Protein AF-A0A2V3PIR9-F1 (afdb_monomer_lite)

Organism: NCBI:txid1605892

pLDDT: mean 85.15, std 11.76, range [34.41, 98.06]

InterPro domains:
  IPR029492 Domain of unknown function DUF4435 [PF14491] (12-188)

Foldseek 3Di:
DQLVVQLVVQPDPPDPDHDAAEDACQLPDPVRQVVSVVSRYHYFLANHPLLLCLPLLNLVVVCVVLVHDSVLNVVLLLVLLVVCVVCVVVLLVSNLVVVLVVLVVPQCCVVDPDPVSNVVSVVVSVVPDDSVVSSVVSSVVSCVCSVVSVSVVSRSSDPDPCSVVSVCVSSVHPPSSVVSVVCCVPDPSSVVSSVVSGPVVVVPPDD

Secondary structure (DSSP, 8-state):
-HHHHHHHHHTSTT-S----EEE--TT--HHHHHHHHTTTEEEPSSSSGGGGGG-HHHHHHHHHHTT--HHHHHHHHHHHHHHHHHTHHHHHHHHHHHHHHHHHHHSGGGG--SHHHHHHHHHHHHHT--HHHHHHHHHHHHHHHHHTT-HHHHHHH---TTHHHHHHHHHT-S-HHHHHHHHHHH-HHHHHHHHTTS-HHHHTS--

Sequence (207 aa):
MLSTDTQSFNIIPNLHSKAIGIIDTDHRVPSQLSSLKDKGVYSLPYAEIENLFLDEDFLKLFAAKYDHEEKLVEAIKQEIINTLELQKELQISNYITSKVNHYFSESHVNKANTKDEIIQNFKEFKSKINIDTWYEERNAELDKIIRIKDYTNAIKVFNNKGLSTIANKHFKISNFRERALYFLKHNYEVQNAILKSFPIDINAINV

Structure (mmCIF, N/CA/C/O backbone):
data_AF-A0A2V3PIR9-F1
#
_entry.id   AF-A0A2V3PIR9-F1
#
loop_
_atom_site.group_PDB
_atom_site.id
_atom_site.type_symbol
_atom_site.label_atom_id
_atom_site.label_alt_id
_atom_site.label_comp_id
_atom_site.label_asym_id
_atom_site.label_entity_id
_atom_site.label_seq_id
_atom_site.pdbx_PDB_ins_code
_atom_site.Cartn_x
_atom_site.Cartn_y
_atom_site.Cartn_z
_atom_site.occupancy
_atom_site.B_iso_or_equiv
_atom_site.auth_seq_id
_atom_site.auth_comp_id
_atom_site.auth_asym_id
_atom_site.auth_atom_id
_atom_site.pdbx_PDB_model_num
ATOM 1 N N . MET A 1 1 ? -2.145 14.579 7.766 1.00 38.88 1 MET A N 1
ATOM 2 C CA . MET A 1 1 ? -2.721 15.895 8.137 1.00 38.88 1 MET A CA 1
ATOM 3 C C . MET A 1 1 ? -3.969 16.252 7.319 1.00 38.88 1 MET A C 1
ATOM 5 O O . MET A 1 1 ? -4.803 16.971 7.835 1.00 38.88 1 MET A O 1
ATOM 9 N N . LEU A 1 2 ? -4.160 15.699 6.110 1.00 52.22 2 LEU A N 1
ATOM 10 C CA . LEU A 1 2 ? -5.257 16.073 5.198 1.00 52.22 2 LEU A CA 1
ATOM 11 C C . LEU A 1 2 ? -6.670 15.598 5.605 1.00 52.22 2 LEU A C 1
ATOM 13 O O . LEU A 1 2 ? -7.648 16.263 5.284 1.00 52.22 2 LEU A O 1
ATOM 17 N N . SER A 1 3 ? -6.815 14.478 6.324 1.00 59.72 3 SER A N 1
ATOM 18 C CA . SER A 1 3 ? -8.146 13.925 6.635 1.00 59.72 3 SER A CA 1
ATOM 19 C C . SER A 1 3 ? -8.938 14.739 7.665 1.00 59.72 3 SER A C 1
ATOM 21 O O . SER A 1 3 ? -10.165 14.775 7.593 1.00 59.72 3 SER A O 1
ATOM 23 N N . THR A 1 4 ? -8.264 15.388 8.617 1.00 62.34 4 THR A N 1
ATOM 24 C CA . THR A 1 4 ? -8.887 16.205 9.672 1.00 62.34 4 THR A CA 1
ATOM 25 C C . THR A 1 4 ? -9.461 17.511 9.138 1.00 62.34 4 THR A C 1
ATOM 27 O O . THR A 1 4 ? -10.537 17.917 9.574 1.00 62.34 4 THR A O 1
ATOM 30 N N . ASP A 1 5 ? -8.800 18.132 8.163 1.00 76.88 5 ASP A N 1
ATOM 31 C CA . ASP A 1 5 ? -9.234 19.411 7.595 1.00 76.88 5 ASP A CA 1
ATOM 32 C C . ASP A 1 5 ? -10.469 19.221 6.708 1.00 76.88 5 ASP A C 1
ATOM 34 O O . ASP A 1 5 ? -11.447 19.954 6.843 1.00 76.88 5 ASP A O 1
ATOM 38 N N . THR A 1 6 ? -10.488 18.166 5.881 1.00 77.62 6 THR A N 1
ATOM 39 C CA . THR A 1 6 ? -11.674 17.781 5.095 1.00 77.62 6 THR A CA 1
ATOM 40 C C . THR A 1 6 ? -12.876 17.510 5.995 1.00 77.62 6 THR A C 1
ATOM 42 O O . THR A 1 6 ? -13.968 18.018 5.745 1.00 77.62 6 THR A O 1
ATOM 45 N N . GLN A 1 7 ? -12.678 16.731 7.063 1.00 76.19 7 GLN A N 1
ATOM 46 C CA . GLN A 1 7 ? -13.746 16.423 8.016 1.00 76.19 7 GLN A CA 1
ATOM 47 C C . GLN A 1 7 ? -14.266 17.690 8.697 1.00 76.19 7 GLN A C 1
ATOM 49 O O . GLN A 1 7 ? -15.475 17.876 8.792 1.00 76.19 7 GLN A O 1
ATOM 54 N N . SER A 1 8 ? -13.361 18.574 9.120 1.00 78.19 8 SER A N 1
ATOM 55 C CA . SER A 1 8 ? -13.710 19.829 9.790 1.00 78.19 8 SER A CA 1
ATOM 56 C C . SER A 1 8 ? -14.436 20.804 8.863 1.00 78.19 8 SER A C 1
ATOM 58 O O . SER A 1 8 ? -15.333 21.511 9.305 1.00 78.19 8 SER A O 1
ATOM 60 N N . PHE A 1 9 ? -14.103 20.827 7.572 1.00 81.94 9 PHE A N 1
ATOM 61 C CA . PHE A 1 9 ? -14.806 21.650 6.590 1.00 81.94 9 PHE A CA 1
ATOM 62 C C . PHE A 1 9 ? -16.234 21.147 6.344 1.00 81.94 9 PHE A C 1
ATOM 64 O O . PHE A 1 9 ? -17.179 21.931 6.331 1.00 81.94 9 PHE A O 1
ATOM 71 N N . ASN A 1 10 ? -16.409 19.829 6.212 1.00 83.12 10 ASN A N 1
ATOM 72 C CA . ASN A 1 10 ? -17.701 19.222 5.876 1.00 83.12 10 ASN A CA 1
ATOM 73 C C . ASN A 1 10 ? -18.739 19.269 7.016 1.00 83.12 10 ASN A C 1
ATOM 75 O O . ASN A 1 10 ? -19.915 19.016 6.763 1.00 83.12 10 ASN A O 1
ATOM 79 N N . ILE A 1 11 ? -18.337 19.600 8.249 1.00 84.44 11 ILE A N 1
ATOM 80 C CA . ILE A 1 11 ? -19.256 19.795 9.387 1.00 84.44 11 ILE A CA 1
ATOM 81 C C . ILE A 1 11 ? -19.751 21.242 9.536 1.00 84.44 11 ILE A C 1
ATOM 83 O O . ILE A 1 11 ? -20.611 21.499 10.380 1.00 84.44 11 ILE A O 1
ATOM 87 N N . ILE A 1 12 ? -19.225 22.195 8.757 1.00 83.94 12 ILE A N 1
ATOM 88 C CA . ILE A 1 12 ? -19.633 23.602 8.847 1.00 83.94 12 ILE A CA 1
ATOM 89 C C . ILE A 1 12 ? -21.035 23.756 8.226 1.00 83.94 12 ILE A C 1
ATOM 91 O O . ILE A 1 12 ? -21.228 23.433 7.049 1.00 83.94 12 ILE A O 1
ATOM 95 N N . PRO A 1 13 ? -22.031 24.255 8.983 1.00 77.75 13 PRO A N 1
ATOM 96 C CA . PRO A 1 13 ? -23.385 24.422 8.471 1.00 77.75 13 PRO A CA 1
ATOM 97 C C . PRO A 1 13 ? -23.450 25.514 7.393 1.00 77.75 13 PRO A C 1
ATOM 99 O O . PRO A 1 13 ? -22.714 26.497 7.443 1.00 77.75 13 PRO A O 1
ATOM 102 N N . ASN A 1 14 ? -24.392 25.372 6.455 1.00 80.19 14 ASN A N 1
ATOM 103 C CA . ASN A 1 14 ? -24.695 26.348 5.395 1.00 80.19 14 ASN A CA 1
ATOM 104 C C . ASN A 1 14 ? -23.575 26.601 4.367 1.00 80.19 14 ASN A C 1
ATOM 106 O O . ASN A 1 14 ? -23.562 27.641 3.711 1.00 80.19 14 ASN A O 1
ATOM 110 N N . LEU A 1 15 ? -22.658 25.649 4.177 1.00 79.62 15 LEU A N 1
ATOM 111 C CA . LEU A 1 15 ? -21.754 25.670 3.029 1.00 79.62 15 LEU A CA 1
ATOM 112 C C . LEU A 1 15 ? -22.425 25.070 1.788 1.00 79.62 15 LEU A C 1
ATOM 114 O O . LEU A 1 15 ? -23.000 23.984 1.832 1.00 79.62 15 LEU A O 1
ATOM 118 N N . HIS A 1 16 ? -22.288 25.757 0.654 1.00 78.62 16 HIS A N 1
ATOM 119 C CA . HIS A 1 16 ? -22.708 25.258 -0.662 1.00 78.62 16 HIS A CA 1
ATOM 120 C C . HIS A 1 16 ? -21.634 24.394 -1.351 1.00 78.62 16 HIS A C 1
ATOM 122 O O . HIS A 1 16 ? -21.837 23.919 -2.465 1.00 78.62 16 HIS A O 1
ATOM 128 N N . SER A 1 17 ? -20.495 24.179 -0.691 1.00 78.19 17 SER A N 1
ATOM 129 C CA . SER A 1 17 ? -19.342 23.423 -1.185 1.00 78.19 17 SER A CA 1
ATOM 130 C C . SER A 1 17 ? -19.010 22.267 -0.246 1.00 78.19 17 SER A C 1
ATOM 132 O O . SER A 1 17 ? -19.100 22.424 0.971 1.00 78.19 17 SER A O 1
ATOM 134 N N . LYS A 1 18 ? -18.557 21.136 -0.797 1.00 78.38 18 LYS A N 1
ATOM 135 C CA . LYS A 1 18 ? -18.020 20.000 -0.032 1.00 78.38 18 LYS A CA 1
ATOM 136 C C . LYS A 1 18 ? -16.524 19.866 -0.287 1.00 78.38 18 LYS A C 1
ATOM 138 O O . LYS A 1 18 ? -16.086 19.980 -1.428 1.00 78.38 18 LYS A O 1
ATOM 143 N N . ALA A 1 19 ? -15.756 19.603 0.763 1.00 82.50 19 ALA A N 1
ATOM 144 C CA . ALA A 1 19 ? -14.356 19.232 0.633 1.00 82.50 19 ALA A CA 1
ATOM 145 C C . ALA A 1 19 ? -14.237 17.727 0.372 1.00 82.50 19 ALA A C 1
ATOM 147 O O . ALA A 1 19 ? -14.959 16.921 0.967 1.00 82.50 19 ALA A O 1
ATOM 148 N N . ILE A 1 20 ? -13.284 17.360 -0.483 1.00 81.69 20 ILE A N 1
ATOM 149 C CA . ILE A 1 20 ? -12.912 15.972 -0.758 1.00 81.69 20 ILE A CA 1
ATOM 150 C C . ILE A 1 20 ? -11.475 15.784 -0.293 1.00 81.69 20 ILE A C 1
ATOM 152 O O . ILE A 1 20 ? -10.579 16.523 -0.698 1.00 81.69 20 ILE A O 1
ATOM 156 N N . GLY A 1 21 ? -11.269 14.811 0.586 1.00 80.75 21 GLY A N 1
ATOM 157 C CA . GLY A 1 21 ? -9.953 14.420 1.074 1.00 80.75 21 GLY A CA 1
ATOM 158 C C . GLY A 1 21 ? -9.509 13.143 0.382 1.00 80.75 21 GLY A C 1
ATOM 159 O O . GLY A 1 21 ? -10.306 12.218 0.245 1.00 80.75 21 GLY A O 1
ATOM 160 N N . ILE A 1 22 ? -8.244 13.076 -0.024 1.00 80.50 22 ILE A N 1
ATOM 161 C CA . ILE A 1 22 ? -7.622 11.850 -0.530 1.00 80.50 22 ILE A CA 1
ATOM 162 C C . ILE A 1 22 ? -6.488 11.476 0.417 1.00 80.50 22 ILE A C 1
ATOM 164 O O . ILE A 1 22 ? -5.667 12.326 0.770 1.00 80.50 22 ILE A O 1
ATOM 168 N N . ILE A 1 23 ? -6.465 10.216 0.840 1.00 79.50 23 ILE A N 1
ATOM 169 C CA . ILE A 1 23 ? -5.423 9.645 1.695 1.00 79.50 23 ILE A CA 1
ATOM 170 C C . ILE A 1 23 ? -4.854 8.359 1.085 1.00 79.50 23 ILE A C 1
ATOM 172 O O . ILE A 1 23 ? -5.465 7.721 0.227 1.00 79.50 23 ILE A O 1
ATOM 176 N N . ASP A 1 24 ? 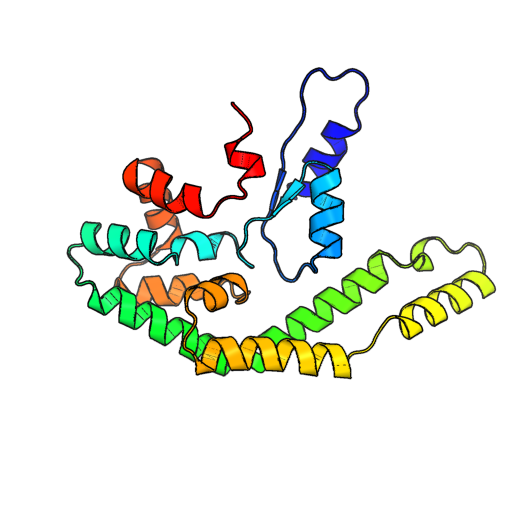-3.678 7.973 1.545 1.00 77.44 24 ASP A N 1
ATOM 177 C CA . ASP A 1 24 ? -3.161 6.612 1.455 1.00 77.44 24 ASP A CA 1
ATOM 178 C C . ASP A 1 24 ? -3.997 5.642 2.307 1.00 77.44 24 ASP A C 1
ATOM 180 O O . ASP A 1 24 ? -4.664 6.024 3.275 1.00 77.44 24 ASP A O 1
ATOM 184 N N . THR A 1 25 ? -4.014 4.364 1.913 1.00 76.44 25 THR A N 1
ATOM 185 C CA . THR A 1 25 ? -4.702 3.329 2.700 1.00 76.44 25 THR A CA 1
ATOM 186 C C . THR A 1 25 ? -3.899 2.940 3.945 1.00 76.44 25 THR A C 1
ATOM 188 O O . THR A 1 25 ? -4.497 2.504 4.929 1.00 76.44 25 THR A O 1
ATOM 191 N N . ASP A 1 26 ? -2.577 3.130 3.961 1.00 78.06 26 ASP A N 1
ATOM 192 C CA . ASP A 1 26 ? -1.682 2.648 5.017 1.00 78.06 26 ASP A CA 1
ATOM 193 C C . ASP A 1 26 ? -1.943 1.154 5.320 1.00 78.06 26 ASP A C 1
ATOM 195 O O . ASP A 1 26 ? -2.037 0.307 4.431 1.00 78.06 26 ASP A O 1
ATOM 199 N N . HIS A 1 27 ? -2.116 0.837 6.603 1.00 74.62 27 HIS A N 1
ATOM 200 C CA . HIS A 1 27 ? -2.609 -0.428 7.131 1.00 74.62 27 HIS A CA 1
ATOM 201 C C . HIS A 1 27 ? -4.054 -0.300 7.641 1.00 74.62 27 HIS A C 1
ATOM 203 O O . HIS A 1 27 ? -4.426 -0.960 8.618 1.00 74.62 27 HIS A O 1
ATOM 209 N N . ARG A 1 28 ? -4.858 0.606 7.068 1.00 75.81 28 ARG A N 1
ATOM 210 C CA . ARG A 1 28 ? -6.241 0.802 7.510 1.00 75.81 28 ARG A CA 1
ATOM 211 C C . ARG A 1 28 ? -7.109 -0.373 7.084 1.00 75.81 28 ARG A C 1
ATOM 213 O O . ARG A 1 28 ? -7.059 -0.830 5.946 1.00 75.81 28 ARG A O 1
ATOM 220 N N . VAL A 1 29 ? -7.944 -0.842 8.002 1.00 74.31 29 VAL A N 1
ATOM 221 C CA . VAL A 1 29 ? -8.907 -1.913 7.730 1.00 74.31 29 VAL A CA 1
ATOM 222 C C . VAL A 1 29 ? -10.123 -1.382 6.954 1.00 74.31 29 VAL A C 1
ATOM 224 O O . VAL A 1 29 ? -10.441 -0.193 7.052 1.00 74.31 29 VAL A O 1
ATOM 227 N N . PRO A 1 30 ? -10.871 -2.233 6.224 1.00 75.06 30 PRO A N 1
ATOM 228 C CA . PRO A 1 30 ? -12.004 -1.788 5.404 1.00 75.06 30 PRO A CA 1
ATOM 229 C C . PRO A 1 30 ? -13.075 -0.972 6.149 1.00 75.06 30 PRO A C 1
ATOM 231 O O . PRO A 1 30 ? -13.644 -0.036 5.583 1.00 75.06 30 PRO A O 1
ATOM 234 N N . SER A 1 31 ? -13.330 -1.267 7.430 1.00 72.81 31 SER A N 1
ATOM 235 C CA . SER A 1 31 ? -14.273 -0.500 8.259 1.00 72.81 31 SER A CA 1
ATOM 236 C C . SER A 1 31 ? -13.816 0.947 8.484 1.00 72.81 31 SER A C 1
ATOM 238 O O . SER A 1 31 ? -14.634 1.864 8.415 1.00 72.81 31 SER A O 1
ATOM 240 N N . GLN A 1 32 ? -12.511 1.177 8.669 1.00 72.75 32 GLN A N 1
ATOM 241 C CA . GLN A 1 32 ? -11.939 2.524 8.792 1.00 72.75 32 GLN A CA 1
ATOM 242 C C . GLN A 1 32 ? -12.102 3.319 7.509 1.00 72.75 32 GLN A C 1
ATOM 244 O O . GLN A 1 32 ? -12.490 4.485 7.549 1.00 72.75 32 GLN A O 1
ATOM 249 N N . LEU A 1 33 ? -11.790 2.687 6.377 1.00 79.75 33 LEU A N 1
ATOM 250 C CA . LEU A 1 33 ? -11.899 3.320 5.067 1.00 79.75 33 LEU A CA 1
ATOM 251 C C . LEU A 1 33 ? -13.351 3.707 4.773 1.00 79.75 33 LEU A C 1
ATOM 253 O O . LEU A 1 33 ? -13.604 4.808 4.295 1.00 79.75 33 LEU A O 1
ATOM 257 N N . SER A 1 34 ? -14.303 2.850 5.148 1.00 78.75 34 SER A N 1
ATOM 258 C CA . SER A 1 34 ? -15.739 3.122 5.001 1.00 78.75 34 SER A CA 1
ATOM 259 C C . SER A 1 34 ? -16.185 4.318 5.853 1.00 78.75 34 SER A C 1
ATOM 261 O O . SER A 1 34 ? -16.779 5.255 5.332 1.00 78.75 34 SER A O 1
ATOM 263 N N . SER A 1 35 ? -15.799 4.356 7.134 1.00 78.75 35 SER A N 1
ATOM 264 C CA . SER A 1 35 ? -16.108 5.474 8.046 1.00 78.75 35 SER A CA 1
ATOM 265 C C . SER A 1 35 ? -15.521 6.817 7.585 1.00 78.75 35 SER A C 1
ATOM 267 O O . SER A 1 35 ? -16.104 7.880 7.806 1.00 78.75 35 SER A O 1
ATOM 269 N N . LEU A 1 36 ? -14.354 6.795 6.935 1.00 80.75 36 LEU A N 1
ATOM 270 C CA . LEU A 1 36 ? -13.746 7.984 6.335 1.00 80.75 36 LEU A CA 1
ATOM 271 C C . LEU A 1 36 ? -14.467 8.412 5.056 1.00 80.75 36 LEU A C 1
ATOM 273 O O . LEU A 1 36 ? -14.702 9.609 4.867 1.00 80.75 36 LEU A O 1
ATOM 277 N N . LYS A 1 37 ? -14.874 7.446 4.227 1.00 81.81 37 LYS A N 1
ATOM 278 C CA . LYS A 1 37 ? -15.624 7.690 2.992 1.00 81.81 37 LYS A CA 1
ATOM 279 C C . LYS A 1 37 ? -16.934 8.423 3.273 1.00 81.81 37 LYS A C 1
ATOM 281 O O . LYS A 1 37 ? -17.217 9.418 2.608 1.00 81.81 37 LYS A O 1
ATOM 286 N N . ASP A 1 38 ? -17.654 8.029 4.323 1.00 79.94 38 ASP A N 1
ATOM 287 C CA . ASP A 1 38 ? -18.888 8.698 4.772 1.00 79.94 38 ASP A CA 1
ATOM 288 C C . ASP A 1 38 ? -18.672 10.177 5.141 1.00 79.94 38 ASP A C 1
ATOM 290 O O . ASP A 1 38 ? -19.599 10.986 5.103 1.00 79.94 38 ASP A O 1
ATOM 294 N N . LYS A 1 39 ? -17.431 10.560 5.461 1.00 79.88 39 LYS A N 1
ATOM 295 C CA . LYS A 1 39 ? -17.033 11.934 5.802 1.00 79.88 39 LYS A CA 1
ATOM 296 C C . LYS A 1 39 ? -16.397 12.696 4.632 1.00 79.88 39 LYS A C 1
ATOM 298 O O . LYS A 1 39 ? -15.859 13.788 4.829 1.00 79.88 39 LYS A O 1
ATOM 303 N N . GLY A 1 40 ? -16.442 12.139 3.421 1.00 78.88 40 GLY A N 1
ATOM 304 C CA . GLY A 1 40 ? -15.838 12.724 2.220 1.00 78.88 40 GLY A CA 1
ATOM 305 C C . GLY A 1 40 ? -14.321 12.536 2.124 1.00 78.88 40 GLY A C 1
ATOM 306 O O . GLY A 1 40 ? -13.667 13.266 1.380 1.00 78.88 40 GLY A O 1
ATOM 307 N N . VAL A 1 41 ? -13.751 11.586 2.876 1.00 82.06 41 VAL A N 1
ATOM 308 C CA . VAL A 1 41 ? -12.329 11.223 2.818 1.00 82.06 41 VAL A CA 1
ATOM 309 C C . VAL A 1 41 ? -12.183 9.854 2.158 1.00 82.06 41 VAL A C 1
ATOM 311 O O . VAL A 1 41 ? -12.581 8.836 2.714 1.00 82.06 41 VAL A O 1
ATOM 314 N N . TYR A 1 42 ? -11.582 9.827 0.979 1.00 81.88 42 TYR A N 1
ATOM 315 C CA . TYR A 1 42 ? -11.389 8.630 0.168 1.00 81.88 42 TYR A CA 1
ATOM 316 C C . TYR A 1 42 ? -9.948 8.142 0.288 1.00 81.88 42 TYR A C 1
ATOM 318 O O . TYR A 1 42 ? -9.027 8.955 0.380 1.00 81.88 42 TYR A O 1
ATOM 326 N N . SER A 1 43 ? -9.737 6.826 0.259 1.00 79.06 43 SER A N 1
ATOM 327 C CA . SER A 1 43 ? -8.393 6.257 0.178 1.00 79.06 43 SER A CA 1
ATOM 328 C C . SER A 1 43 ? -8.074 5.763 -1.228 1.00 79.06 43 SER A C 1
ATOM 330 O O . SER A 1 43 ? -8.933 5.240 -1.940 1.00 79.06 43 SER A O 1
ATOM 332 N N . LEU A 1 44 ? -6.818 5.927 -1.631 1.00 78.94 44 LEU A N 1
ATOM 333 C CA . LEU A 1 44 ? -6.280 5.278 -2.822 1.00 78.94 44 LEU A CA 1
ATOM 334 C C . LEU A 1 44 ? -6.066 3.784 -2.553 1.00 78.94 44 LEU A C 1
ATOM 336 O O . LEU A 1 44 ? -5.801 3.412 -1.411 1.00 78.94 44 LEU A O 1
ATOM 340 N N . PRO A 1 45 ? -6.115 2.911 -3.574 1.00 74.19 45 PRO A N 1
ATOM 341 C CA . PRO A 1 45 ? -6.030 1.461 -3.376 1.00 74.19 45 PRO A CA 1
ATOM 342 C C . PRO A 1 45 ? -4.637 0.966 -2.951 1.00 74.19 45 PRO A C 1
ATOM 344 O O . PRO A 1 45 ? -4.441 -0.241 -2.833 1.00 74.19 45 PRO A O 1
ATOM 347 N N . TYR A 1 46 ? -3.677 1.870 -2.750 1.00 82.19 46 TYR A N 1
ATOM 348 C CA . TYR A 1 46 ? -2.303 1.558 -2.384 1.00 82.19 46 TYR A CA 1
ATOM 349 C C . TYR A 1 46 ? -2.038 1.877 -0.911 1.00 82.19 46 TYR A C 1
ATOM 351 O O . TYR A 1 46 ? -2.511 2.892 -0.390 1.00 82.19 46 TYR A O 1
ATOM 359 N N . ALA A 1 47 ? -1.253 1.016 -0.258 1.00 78.56 47 ALA A N 1
ATOM 360 C CA . ALA A 1 47 ? -0.794 1.213 1.113 1.00 78.56 47 ALA A CA 1
ATOM 361 C C . ALA A 1 47 ? -0.016 2.525 1.277 1.00 78.56 47 ALA A C 1
ATOM 363 O O . ALA A 1 47 ? -0.189 3.196 2.280 1.00 78.56 47 ALA A O 1
ATOM 364 N N . GLU A 1 48 ? 0.779 2.913 0.280 1.00 81.56 48 GLU A N 1
ATOM 365 C CA . GLU A 1 48 ? 1.471 4.204 0.218 1.00 81.56 48 GLU A CA 1
ATOM 366 C C . GLU A 1 48 ? 1.139 4.865 -1.124 1.00 81.56 48 GLU A C 1
ATOM 368 O O . GLU A 1 48 ? 1.128 4.199 -2.166 1.00 81.56 48 GLU A O 1
ATOM 373 N N . ILE A 1 49 ? 0.873 6.173 -1.129 1.00 80.31 49 ILE A N 1
ATOM 374 C CA . ILE A 1 49 ? 0.498 6.899 -2.355 1.00 80.31 49 ILE A CA 1
ATOM 375 C C . ILE A 1 49 ? 1.616 6.877 -3.405 1.00 80.31 49 ILE A C 1
ATOM 377 O O . ILE A 1 49 ? 1.355 6.911 -4.603 1.00 80.31 49 ILE A O 1
ATOM 381 N N . GLU A 1 50 ? 2.871 6.775 -2.978 1.00 83.56 50 GLU A N 1
ATOM 382 C CA . GLU A 1 50 ? 4.048 6.696 -3.839 1.00 83.56 50 GLU A CA 1
ATOM 383 C C . GLU A 1 50 ? 4.107 5.396 -4.643 1.00 83.56 50 GLU A C 1
ATOM 385 O O . GLU A 1 50 ? 4.688 5.389 -5.731 1.00 83.56 50 GLU A O 1
ATOM 390 N N . ASN A 1 51 ? 3.475 4.320 -4.159 1.00 89.75 51 ASN A N 1
ATOM 391 C CA . ASN A 1 51 ? 3.390 3.054 -4.890 1.00 89.75 51 ASN A CA 1
ATOM 392 C C . ASN A 1 51 ? 2.557 3.186 -6.170 1.00 89.75 51 ASN A C 1
ATOM 394 O O . ASN A 1 51 ? 2.642 2.324 -7.039 1.00 89.75 51 ASN A O 1
ATOM 398 N N . LEU A 1 52 ? 1.816 4.285 -6.336 1.00 88.50 52 LEU A N 1
ATOM 399 C CA . LEU A 1 52 ? 1.156 4.636 -7.590 1.00 88.50 52 LEU A CA 1
ATOM 400 C C . LEU A 1 52 ? 2.142 4.728 -8.764 1.00 88.50 52 LEU A C 1
ATOM 402 O O . LEU A 1 52 ? 1.815 4.334 -9.878 1.00 88.50 52 LEU A O 1
ATOM 406 N N . PHE A 1 53 ? 3.369 5.200 -8.523 1.00 91.50 53 PHE A N 1
ATOM 407 C CA . PHE A 1 53 ? 4.416 5.255 -9.552 1.00 91.50 53 PHE A CA 1
ATOM 408 C C . PHE A 1 53 ? 5.047 3.889 -9.844 1.00 91.50 53 PHE A C 1
ATOM 410 O O . PHE A 1 53 ? 5.921 3.783 -10.699 1.00 91.50 53 PHE A O 1
ATOM 417 N N . LEU A 1 54 ? 4.634 2.850 -9.122 1.00 92.94 54 LEU A N 1
ATOM 418 C CA . LEU A 1 54 ? 5.004 1.463 -9.377 1.00 92.94 54 LEU A CA 1
ATOM 419 C C . LEU A 1 54 ? 3.881 0.722 -10.112 1.00 92.94 54 LEU A C 1
ATOM 421 O O . LEU A 1 54 ? 3.948 -0.487 -10.265 1.00 92.94 54 LEU A O 1
ATOM 425 N N . ASP A 1 55 ? 2.840 1.416 -10.569 1.00 91.94 55 ASP A N 1
ATOM 426 C CA . ASP A 1 55 ? 1.876 0.806 -11.474 1.00 91.94 55 ASP A CA 1
ATOM 427 C C . ASP A 1 55 ? 2.567 0.321 -12.763 1.00 91.94 55 ASP A C 1
ATOM 429 O O . ASP A 1 55 ? 3.488 0.967 -13.270 1.00 91.94 55 ASP A O 1
ATOM 433 N N . GLU A 1 56 ? 2.149 -0.832 -13.287 1.00 92.75 56 GLU A N 1
ATOM 434 C CA . GLU A 1 56 ? 2.801 -1.437 -14.451 1.00 92.75 56 GLU A CA 1
ATOM 435 C C . GLU A 1 56 ? 2.696 -0.548 -15.698 1.00 92.75 56 GLU A C 1
ATOM 437 O O . GLU A 1 56 ? 3.705 -0.353 -16.384 1.00 92.75 56 GLU A O 1
ATOM 442 N N . ASP A 1 57 ? 1.523 0.037 -15.967 1.00 91.81 57 ASP A N 1
ATOM 443 C CA . ASP A 1 57 ? 1.329 0.929 -17.116 1.00 91.81 57 ASP A CA 1
ATOM 444 C C . ASP A 1 57 ? 2.209 2.175 -16.954 1.00 91.81 57 ASP A C 1
ATOM 446 O O . ASP A 1 57 ? 2.886 2.605 -17.893 1.00 91.81 57 ASP A O 1
ATOM 450 N N . PHE A 1 58 ? 2.270 2.722 -15.734 1.00 93.00 58 PHE A N 1
ATOM 451 C CA . PHE A 1 58 ? 3.145 3.851 -15.429 1.00 93.00 58 PHE A CA 1
ATOM 452 C C . PHE A 1 58 ? 4.621 3.511 -15.669 1.00 93.00 58 PHE A C 1
ATOM 454 O O . PHE A 1 58 ? 5.329 4.273 -16.331 1.00 93.00 58 PHE A O 1
ATOM 461 N N . LEU A 1 59 ? 5.098 2.375 -15.152 1.00 94.19 59 LEU A N 1
ATOM 462 C CA . LEU A 1 59 ? 6.491 1.951 -15.291 1.00 94.19 59 LEU A CA 1
ATOM 463 C C . LEU A 1 59 ? 6.873 1.714 -16.752 1.00 94.19 59 LEU A C 1
ATOM 465 O O . LEU A 1 59 ? 7.985 2.068 -17.137 1.00 94.19 59 LEU A O 1
ATOM 469 N N . LYS A 1 60 ? 5.965 1.177 -17.575 1.00 93.94 60 LYS A N 1
ATOM 470 C CA . LYS A 1 60 ? 6.184 1.003 -19.020 1.00 93.94 60 LYS A CA 1
ATOM 471 C C . LYS A 1 60 ? 6.328 2.341 -19.739 1.00 93.94 60 LYS A C 1
ATOM 473 O O . LYS A 1 60 ? 7.295 2.533 -20.475 1.00 93.94 60 LYS A O 1
ATOM 478 N N . LEU A 1 61 ? 5.432 3.293 -19.474 1.00 93.69 61 LEU A N 1
ATOM 479 C CA . LEU A 1 61 ? 5.516 4.645 -20.042 1.00 93.69 61 LEU A CA 1
ATOM 480 C C . LEU A 1 61 ? 6.784 5.376 -19.581 1.00 93.69 61 LEU A C 1
ATOM 482 O O . LEU A 1 61 ? 7.441 6.067 -20.362 1.00 93.69 61 LEU A O 1
ATOM 486 N N . PHE A 1 62 ? 7.154 5.212 -18.310 1.00 93.69 62 PHE A N 1
ATOM 487 C CA . PHE A 1 62 ? 8.366 5.804 -17.758 1.00 93.69 62 PHE A CA 1
ATOM 488 C C . PHE A 1 62 ? 9.628 5.163 -18.350 1.00 93.69 62 PHE A C 1
ATOM 490 O O . PHE A 1 62 ? 10.562 5.881 -18.690 1.00 93.69 62 PHE A O 1
ATOM 497 N N . ALA A 1 63 ? 9.655 3.842 -18.541 1.00 94.19 63 ALA A N 1
ATOM 498 C CA . ALA A 1 63 ? 10.756 3.141 -19.201 1.00 94.19 63 ALA A CA 1
ATOM 499 C C . ALA A 1 63 ? 10.948 3.611 -20.646 1.00 94.19 63 ALA A C 1
ATOM 501 O O . ALA A 1 63 ? 12.071 3.941 -21.029 1.00 94.19 63 ALA A O 1
ATOM 502 N N . ALA A 1 64 ? 9.858 3.740 -21.407 1.00 92.50 64 ALA A N 1
ATOM 503 C CA . ALA A 1 64 ? 9.894 4.234 -22.781 1.00 92.50 64 ALA A CA 1
ATOM 504 C C . ALA A 1 64 ? 10.476 5.656 -22.879 1.00 92.50 64 ALA A C 1
ATOM 506 O O . ALA A 1 64 ? 11.250 5.944 -23.784 1.00 92.50 64 ALA A O 1
ATOM 507 N N . LYS A 1 65 ? 10.181 6.538 -21.912 1.00 89.75 65 LYS A N 1
ATOM 508 C CA . LYS A 1 65 ? 10.751 7.899 -21.847 1.00 89.75 65 LYS A CA 1
ATOM 509 C C . LYS A 1 65 ? 12.286 7.913 -21.760 1.00 89.75 65 LYS A C 1
ATOM 511 O O . LYS A 1 65 ? 12.902 8.890 -22.177 1.00 89.75 65 LYS A O 1
ATOM 516 N N . TYR A 1 66 ? 12.884 6.884 -21.164 1.00 87.38 66 TYR A N 1
ATOM 517 C CA . TYR A 1 66 ? 14.329 6.763 -20.949 1.00 87.38 66 TYR A CA 1
ATOM 518 C C . TYR A 1 66 ? 14.976 5.710 -21.866 1.00 87.38 66 TYR A C 1
ATOM 520 O O . TYR A 1 66 ? 16.074 5.247 -21.567 1.00 87.38 66 TYR A O 1
ATOM 528 N N . ASP A 1 67 ? 14.301 5.327 -22.957 1.00 88.62 67 ASP A N 1
ATOM 529 C CA . ASP A 1 67 ? 14.766 4.324 -23.927 1.00 88.62 67 ASP A CA 1
ATOM 530 C C . ASP A 1 67 ? 15.149 2.976 -23.279 1.00 88.62 67 ASP A C 1
ATOM 532 O O . ASP A 1 67 ? 16.089 2.293 -23.693 1.00 88.62 67 ASP A O 1
ATOM 536 N N . HIS A 1 68 ? 14.422 2.581 -22.229 1.00 91.50 68 HIS A N 1
ATOM 537 C CA . HIS A 1 68 ? 14.600 1.293 -21.567 1.00 91.50 68 HIS A CA 1
ATOM 538 C C . HIS A 1 68 ? 13.675 0.211 -22.135 1.00 91.50 68 HIS A C 1
ATOM 540 O O . HIS A 1 68 ? 12.523 0.463 -22.482 1.00 91.50 68 HIS A O 1
ATOM 546 N N . GLU A 1 69 ? 14.172 -1.029 -22.162 1.00 86.88 69 GLU A N 1
ATOM 547 C CA . GLU A 1 69 ? 13.395 -2.205 -22.566 1.00 86.88 69 GLU A CA 1
ATOM 548 C C . GLU A 1 69 ? 12.326 -2.583 -21.528 1.00 86.88 69 GLU A C 1
ATOM 550 O O . GLU A 1 69 ? 12.535 -2.453 -20.321 1.00 86.88 69 GLU A O 1
ATOM 555 N N . GLU A 1 70 ? 11.228 -3.194 -21.984 1.00 85.44 70 GLU A N 1
ATOM 556 C CA . GLU A 1 70 ? 10.155 -3.714 -21.116 1.00 85.44 70 GLU A CA 1
ATOM 557 C C . GLU A 1 70 ? 10.664 -4.739 -20.082 1.00 85.44 70 GLU A C 1
ATOM 559 O O . GLU A 1 70 ? 10.143 -4.825 -18.972 1.00 85.44 70 GLU A O 1
ATOM 564 N N . LYS A 1 71 ? 11.762 -5.450 -20.381 1.00 92.00 71 LYS A N 1
ATOM 565 C CA . LYS A 1 71 ? 12.420 -6.371 -19.436 1.00 92.00 71 LYS A CA 1
ATOM 566 C C . LYS A 1 71 ? 12.860 -5.699 -18.133 1.00 92.00 71 LYS A C 1
ATOM 568 O O . LYS A 1 71 ? 12.949 -6.373 -17.110 1.00 92.00 71 LYS A O 1
ATOM 573 N N . LEU A 1 72 ? 13.135 -4.393 -18.153 1.00 94.94 72 LEU A N 1
ATOM 574 C CA . LEU A 1 72 ? 13.458 -3.634 -16.946 1.00 94.94 72 LEU A CA 1
ATOM 575 C C . LEU A 1 72 ? 12.252 -3.566 -16.000 1.00 94.94 72 LEU A C 1
ATOM 577 O O . LEU A 1 72 ? 12.419 -3.714 -14.791 1.00 94.94 72 LEU A O 1
ATOM 581 N N . VAL A 1 73 ? 11.040 -3.406 -16.539 1.00 95.44 73 VAL A N 1
ATOM 582 C CA . VAL A 1 73 ? 9.801 -3.394 -15.746 1.00 95.44 73 VAL A CA 1
ATOM 583 C C . VAL A 1 73 ? 9.591 -4.753 -15.082 1.00 95.44 73 VAL A C 1
ATOM 585 O O . VAL A 1 73 ? 9.328 -4.813 -13.884 1.00 95.44 73 VAL A O 1
ATOM 588 N N . GLU A 1 74 ? 9.814 -5.850 -15.807 1.00 96.00 74 GLU A N 1
ATOM 589 C CA . GLU A 1 74 ? 9.750 -7.200 -15.229 1.00 96.00 74 GLU A CA 1
ATOM 590 C C . GLU A 1 74 ? 10.797 -7.426 -14.126 1.00 96.00 74 GLU A C 1
ATOM 592 O O . GLU A 1 74 ? 10.504 -8.052 -13.105 1.00 96.00 74 GLU A O 1
ATOM 597 N N . ALA A 1 75 ? 12.000 -6.861 -14.271 1.00 96.56 75 ALA A N 1
ATOM 598 C CA . ALA A 1 75 ? 13.026 -6.921 -13.232 1.00 96.56 75 ALA A CA 1
ATOM 599 C C . ALA A 1 75 ? 12.616 -6.151 -11.960 1.00 96.56 75 ALA A C 1
ATOM 601 O O . ALA A 1 75 ? 12.805 -6.660 -10.852 1.00 96.56 75 ALA A O 1
ATOM 602 N N . ILE A 1 76 ? 11.997 -4.972 -12.106 1.00 96.44 76 ILE A N 1
ATOM 603 C CA . ILE A 1 76 ? 11.420 -4.211 -10.985 1.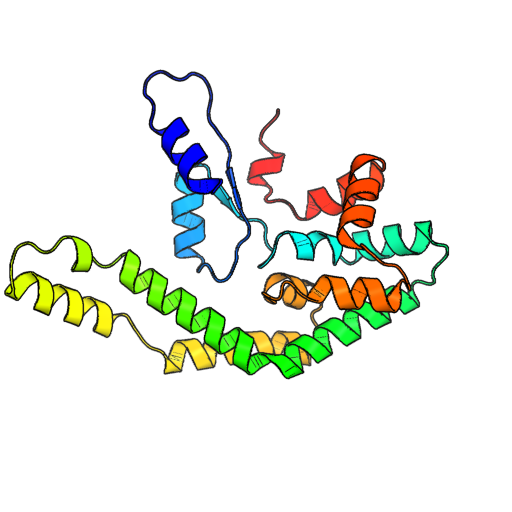00 96.44 76 ILE A CA 1
ATOM 604 C C . ILE A 1 76 ? 10.317 -5.023 -10.301 1.00 96.44 76 ILE A C 1
ATOM 606 O O . ILE A 1 76 ? 10.334 -5.169 -9.077 1.00 96.44 76 ILE A O 1
ATOM 610 N N . LYS A 1 77 ? 9.381 -5.582 -11.078 1.00 96.81 77 LYS A N 1
ATOM 611 C CA . LYS A 1 77 ? 8.262 -6.394 -10.572 1.00 96.81 77 LYS A CA 1
ATOM 612 C C . LYS A 1 77 ? 8.764 -7.570 -9.743 1.00 96.81 77 LYS A C 1
ATOM 614 O O . LYS A 1 77 ? 8.319 -7.771 -8.612 1.00 96.81 77 LYS A O 1
ATOM 619 N N . GLN A 1 78 ? 9.734 -8.311 -10.274 1.00 96.81 78 GLN A N 1
ATOM 620 C CA . GLN A 1 78 ? 10.314 -9.458 -9.584 1.00 96.81 78 GLN A CA 1
ATOM 621 C C . GLN A 1 78 ? 11.073 -9.047 -8.312 1.00 96.81 78 GLN A C 1
ATOM 623 O O . GLN A 1 78 ? 10.939 -9.722 -7.293 1.00 96.81 78 GLN A O 1
ATOM 628 N N . GLU A 1 79 ? 11.834 -7.946 -8.330 1.00 96.75 79 GLU A N 1
ATOM 629 C CA . GLU A 1 79 ? 12.533 -7.460 -7.132 1.00 96.75 79 GLU A CA 1
ATOM 630 C C . GLU A 1 79 ? 11.553 -7.003 -6.040 1.00 96.75 79 GLU A C 1
ATOM 632 O O . GLU A 1 79 ? 11.773 -7.304 -4.868 1.00 96.75 79 GLU A O 1
ATOM 637 N N . ILE A 1 80 ? 10.437 -6.361 -6.400 1.00 96.25 80 ILE A N 1
ATOM 638 C CA . ILE A 1 80 ? 9.383 -5.982 -5.445 1.00 96.25 80 ILE A CA 1
ATOM 639 C C . ILE A 1 80 ? 8.752 -7.218 -4.794 1.00 96.25 80 ILE A C 1
ATOM 641 O O . ILE A 1 80 ? 8.631 -7.251 -3.570 1.00 96.25 80 ILE A O 1
ATOM 645 N N . ILE A 1 81 ? 8.401 -8.248 -5.573 1.00 97.12 81 ILE A N 1
ATOM 646 C CA . ILE A 1 81 ? 7.845 -9.501 -5.028 1.00 97.12 81 ILE A CA 1
ATOM 647 C C . ILE A 1 81 ? 8.841 -10.178 -4.081 1.00 97.12 81 ILE A C 1
ATOM 649 O O . ILE A 1 81 ? 8.471 -10.551 -2.970 1.00 97.12 81 ILE A O 1
ATOM 653 N N . ASN A 1 82 ? 10.114 -10.269 -4.472 1.00 96.56 82 ASN A N 1
ATOM 654 C CA . ASN A 1 82 ? 11.152 -10.850 -3.618 1.00 96.56 82 ASN A CA 1
ATOM 655 C C . ASN A 1 82 ? 11.338 -10.039 -2.326 1.00 96.56 82 ASN A C 1
ATOM 657 O O . ASN A 1 82 ? 11.531 -10.601 -1.252 1.00 96.56 82 ASN A O 1
ATOM 661 N N . THR A 1 83 ? 11.264 -8.709 -2.409 1.00 96.06 83 THR A N 1
ATOM 662 C CA . THR A 1 83 ? 11.374 -7.835 -1.233 1.00 96.06 83 THR A CA 1
ATOM 663 C C . THR A 1 83 ? 10.175 -8.017 -0.302 1.00 96.06 83 THR A C 1
ATOM 665 O O . THR A 1 83 ? 10.350 -8.016 0.915 1.00 96.06 83 THR A O 1
ATOM 668 N N . LEU A 1 84 ? 8.972 -8.223 -0.851 1.00 95.62 84 LEU A N 1
ATOM 669 C CA . LEU A 1 84 ? 7.776 -8.529 -0.065 1.00 95.62 84 LEU A CA 1
ATOM 670 C C . LEU A 1 84 ? 7.923 -9.865 0.663 1.00 95.62 84 LEU A C 1
ATOM 672 O O . LEU A 1 84 ? 7.596 -9.944 1.840 1.00 95.62 84 LEU A O 1
ATOM 676 N N . GLU A 1 85 ? 8.453 -10.889 -0.003 1.00 96.69 85 GLU A N 1
ATOM 677 C CA . GLU A 1 85 ? 8.723 -12.191 0.613 1.00 96.69 85 GLU A CA 1
ATOM 678 C C . GLU A 1 85 ? 9.726 -12.077 1.768 1.00 96.69 85 GLU A C 1
ATOM 680 O O . GLU A 1 85 ? 9.453 -12.547 2.874 1.00 96.69 85 GLU A O 1
ATOM 685 N N . LEU A 1 86 ? 10.836 -11.361 1.558 1.00 96.50 86 LEU A N 1
ATOM 686 C CA . LEU A 1 86 ? 11.844 -11.106 2.595 1.00 96.50 86 LEU A CA 1
ATOM 687 C C . LEU A 1 86 ? 11.287 -10.320 3.791 1.00 96.50 86 LEU A C 1
ATOM 689 O O . LEU A 1 86 ? 11.747 -10.499 4.916 1.00 96.50 86 LEU A O 1
ATOM 693 N N . GLN A 1 87 ? 10.315 -9.437 3.556 1.00 95.62 87 GLN A N 1
ATOM 694 C CA . GLN A 1 87 ? 9.728 -8.565 4.577 1.00 95.62 87 GLN A CA 1
ATOM 695 C C . GLN A 1 87 ? 8.334 -9.006 5.033 1.00 95.62 87 GLN A C 1
ATOM 697 O O . GLN A 1 87 ? 7.670 -8.256 5.752 1.00 95.62 87 GLN A O 1
ATOM 702 N N . LYS A 1 88 ? 7.884 -10.207 4.655 1.00 95.88 88 LYS A N 1
ATOM 703 C CA . LYS A 1 88 ? 6.508 -10.674 4.874 1.00 95.88 88 LYS A CA 1
ATOM 704 C C . LYS A 1 88 ? 6.089 -10.565 6.339 1.00 95.88 88 LYS A C 1
ATOM 706 O O . LYS A 1 88 ? 5.058 -9.976 6.644 1.00 95.88 88 LYS A O 1
ATOM 711 N N . GLU A 1 89 ? 6.935 -11.048 7.245 1.00 96.69 89 GLU A N 1
ATOM 712 C CA . GLU A 1 89 ? 6.677 -11.021 8.690 1.00 96.69 89 GLU A CA 1
ATOM 713 C C . GLU A 1 89 ? 6.557 -9.590 9.236 1.00 96.69 89 GLU A C 1
ATOM 715 O O . GLU A 1 89 ? 5.648 -9.278 10.003 1.00 96.69 89 GLU A O 1
ATOM 720 N N . LEU A 1 90 ? 7.420 -8.677 8.777 1.00 94.81 90 LEU A N 1
ATOM 721 C CA . LEU A 1 90 ? 7.346 -7.264 9.150 1.00 94.81 90 LEU A CA 1
ATOM 722 C C . LEU A 1 90 ? 6.034 -6.629 8.665 1.00 94.81 90 LEU A C 1
ATOM 724 O O . LEU A 1 90 ? 5.402 -5.875 9.404 1.00 94.81 90 LEU A O 1
ATOM 728 N N . GLN A 1 91 ? 5.598 -6.954 7.445 1.00 93.81 91 GLN A N 1
ATOM 729 C CA . GLN A 1 91 ? 4.334 -6.459 6.892 1.00 93.81 91 GLN A CA 1
ATOM 730 C C . GLN A 1 91 ? 3.117 -6.994 7.661 1.00 93.81 91 GLN A C 1
ATOM 732 O O . GLN A 1 91 ? 2.164 -6.244 7.888 1.00 93.81 91 GLN A O 1
ATOM 737 N N . ILE A 1 92 ? 3.147 -8.256 8.103 1.00 94.88 92 ILE A N 1
ATOM 738 C CA . ILE A 1 92 ? 2.099 -8.839 8.957 1.00 94.88 92 ILE A CA 1
ATOM 739 C C . ILE A 1 92 ? 2.077 -8.136 10.319 1.00 94.88 92 ILE A C 1
ATOM 741 O O . ILE A 1 92 ? 1.020 -7.678 10.757 1.00 94.88 92 ILE A O 1
ATOM 745 N N . SER A 1 93 ? 3.241 -7.979 10.953 1.00 94.44 93 SER A N 1
ATOM 746 C CA . SER A 1 93 ? 3.389 -7.307 12.248 1.00 94.44 93 SER A CA 1
ATOM 747 C C . SER A 1 93 ? 2.855 -5.871 12.228 1.00 94.44 93 SER A C 1
ATOM 749 O O . SER A 1 93 ? 2.048 -5.490 13.084 1.00 94.44 93 SER A O 1
ATOM 751 N N . ASN A 1 94 ? 3.218 -5.083 11.211 1.00 91.19 94 ASN A N 1
ATOM 752 C CA . ASN A 1 94 ? 2.737 -3.708 11.066 1.00 91.19 94 ASN A CA 1
ATOM 753 C C . ASN A 1 94 ? 1.217 -3.652 10.849 1.00 91.19 94 ASN A C 1
ATOM 755 O O . ASN A 1 94 ? 0.534 -2.825 11.460 1.00 91.19 94 ASN A O 1
ATOM 759 N N . TYR A 1 95 ? 0.671 -4.560 10.032 1.00 90.94 95 TYR A N 1
ATOM 760 C CA . TYR A 1 95 ? -0.769 -4.659 9.793 1.00 90.94 95 TYR A CA 1
ATOM 761 C C . TYR A 1 95 ? -1.546 -4.978 11.078 1.00 90.94 95 TYR A C 1
ATOM 763 O O . TYR A 1 95 ? -2.497 -4.271 11.420 1.00 90.94 95 TYR A O 1
ATOM 771 N N . ILE A 1 96 ? -1.118 -5.997 11.830 1.00 92.56 96 ILE A N 1
ATOM 772 C CA . ILE A 1 96 ? -1.752 -6.383 13.099 1.00 92.56 96 ILE A CA 1
ATOM 773 C C . ILE A 1 96 ? -1.644 -5.249 14.118 1.00 92.56 96 ILE A C 1
ATOM 775 O O . ILE A 1 96 ? -2.635 -4.913 14.764 1.00 92.56 96 ILE A O 1
ATOM 779 N N . THR A 1 97 ? -0.476 -4.615 14.229 1.00 91.12 97 THR A N 1
ATOM 780 C CA . THR A 1 97 ? -0.255 -3.482 15.139 1.00 91.12 97 THR A CA 1
ATOM 781 C C . THR A 1 97 ? -1.196 -2.320 14.816 1.00 91.12 97 THR A C 1
ATOM 783 O O . THR A 1 97 ? -1.844 -1.777 15.712 1.00 91.12 97 THR A O 1
ATOM 786 N N . SER A 1 98 ? -1.342 -1.972 13.533 1.00 86.69 98 SER A N 1
ATOM 787 C CA . SER A 1 98 ? -2.299 -0.955 13.076 1.00 86.69 98 SER A CA 1
ATOM 788 C C . SER A 1 98 ? -3.738 -1.326 13.438 1.00 86.69 98 SER A C 1
ATOM 790 O O . SER A 1 98 ? -4.481 -0.501 13.975 1.00 86.69 98 SER A O 1
ATOM 792 N N . LYS A 1 99 ? -4.121 -2.590 13.223 1.00 88.06 99 LYS A N 1
ATOM 793 C CA . LYS A 1 99 ? -5.454 -3.102 13.556 1.00 88.06 99 LYS A CA 1
ATOM 794 C C . LYS A 1 99 ? -5.728 -3.034 15.062 1.00 88.06 99 LYS A C 1
ATOM 796 O O . LYS A 1 99 ? -6.780 -2.543 15.460 1.00 88.06 99 LYS A O 1
ATOM 801 N N . VAL A 1 100 ? -4.780 -3.430 15.912 1.00 89.19 100 VAL A N 1
ATOM 802 C CA . VAL A 1 100 ? -4.890 -3.303 17.379 1.00 89.19 100 VAL A CA 1
ATOM 803 C C . VAL A 1 100 ? -5.051 -1.838 17.795 1.00 89.19 100 VAL A C 1
ATOM 805 O O . VAL A 1 100 ? -5.976 -1.509 18.540 1.00 89.19 100 VAL A O 1
ATOM 808 N N . ASN A 1 101 ? -4.198 -0.948 17.279 1.00 85.50 101 ASN A N 1
ATOM 809 C CA . ASN A 1 101 ? -4.269 0.488 17.563 1.00 85.50 101 ASN A CA 1
ATOM 810 C C . ASN A 1 101 ? -5.613 1.087 17.138 1.00 85.50 101 ASN A C 1
ATOM 812 O O . ASN A 1 101 ? -6.164 1.939 17.835 1.00 85.50 101 ASN A O 1
ATOM 816 N N . HIS A 1 102 ? -6.175 0.611 16.028 1.00 81.62 102 HIS A N 1
ATOM 817 C CA . HIS A 1 102 ? -7.498 1.015 15.586 1.00 81.62 102 HIS A CA 1
ATOM 818 C C . HIS A 1 102 ? -8.589 0.621 16.584 1.00 81.62 102 HIS A C 1
ATOM 820 O O . HIS A 1 102 ? -9.315 1.502 17.048 1.00 81.62 102 HIS A O 1
ATOM 826 N N . TYR A 1 103 ? -8.672 -0.659 16.963 1.00 83.25 103 TYR A N 1
ATOM 827 C CA . TYR A 1 103 ? -9.648 -1.115 17.959 1.00 83.25 103 TYR A CA 1
ATOM 828 C C . TYR A 1 103 ? -9.496 -0.364 19.282 1.00 83.25 103 TYR A C 1
ATOM 830 O O . TYR A 1 103 ? -10.492 -0.072 19.942 1.00 83.25 103 TYR A O 1
ATOM 838 N N . PHE A 1 104 ? -8.265 -0.006 19.653 1.00 81.88 104 PHE A N 1
ATOM 839 C CA . PHE A 1 104 ? -8.008 0.790 20.845 1.00 81.88 104 PHE A CA 1
ATOM 840 C C . PHE A 1 104 ? -8.556 2.213 20.692 1.00 81.88 104 PHE A C 1
ATOM 842 O O . PHE A 1 104 ? -9.277 2.688 21.566 1.00 81.88 104 PHE A O 1
ATOM 849 N N . SER A 1 105 ? -8.289 2.871 19.560 1.00 76.38 105 SER A N 1
ATOM 850 C CA . SER A 1 105 ? -8.777 4.227 19.271 1.00 76.38 105 SER A CA 1
ATOM 851 C C . SER A 1 105 ? -10.305 4.331 19.183 1.00 76.38 105 SER A C 1
ATOM 853 O O . SER A 1 105 ? -10.864 5.348 19.588 1.00 76.38 105 SER A O 1
ATOM 855 N N . GLU A 1 106 ? -10.982 3.289 18.689 1.00 72.56 106 GLU A N 1
ATOM 856 C CA . GLU A 1 106 ? -12.450 3.230 18.633 1.00 72.56 106 GLU A CA 1
ATOM 857 C C . GLU A 1 106 ? -13.090 2.814 19.954 1.00 72.56 106 GLU A C 1
ATOM 859 O O . GLU A 1 106 ? -14.273 3.075 20.191 1.00 72.56 106 GLU A O 1
ATOM 864 N N . SER A 1 107 ? -12.335 2.142 20.822 1.00 68.44 107 SER A N 1
ATOM 865 C CA . SER A 1 107 ? -12.855 1.748 22.119 1.00 68.44 107 SER A CA 1
ATOM 866 C C . SER A 1 107 ? -13.231 2.986 22.940 1.00 68.44 107 SER A C 1
ATOM 868 O O . SER A 1 107 ? -12.544 4.009 22.949 1.00 68.44 107 SER A O 1
ATOM 870 N N . HIS A 1 108 ? -14.324 2.885 23.698 1.00 65.69 108 HIS A N 1
ATOM 871 C CA . HIS A 1 108 ? -14.752 3.946 24.613 1.00 65.69 108 HIS A CA 1
ATOM 872 C C . HIS A 1 108 ? -13.855 4.033 25.860 1.00 65.69 108 HIS A C 1
ATOM 874 O O . HIS A 1 108 ? -14.165 4.786 26.782 1.00 65.69 108 HIS A O 1
ATOM 880 N N . VAL A 1 109 ? -12.721 3.313 25.894 1.00 60.91 109 VAL A N 1
ATOM 881 C CA . VAL A 1 109 ? -11.721 3.376 26.973 1.00 60.91 109 VAL A CA 1
ATOM 882 C C . VAL A 1 109 ? -11.332 4.829 27.260 1.00 60.91 109 VAL A C 1
ATOM 884 O O . VAL A 1 109 ? -11.251 5.217 28.420 1.00 60.91 109 VAL A O 1
ATOM 887 N N . ASN A 1 110 ? -11.222 5.664 26.222 1.00 59.88 110 ASN A N 1
ATOM 888 C CA . ASN A 1 110 ? -10.858 7.080 26.345 1.00 59.88 110 ASN A CA 1
ATOM 889 C C . ASN A 1 110 ? -11.986 8.001 26.865 1.00 59.88 110 ASN A C 1
ATOM 891 O O . ASN A 1 110 ? -11.764 9.199 27.007 1.00 59.88 110 ASN A O 1
ATOM 895 N N . LYS A 1 111 ? -13.200 7.483 27.103 1.00 68.19 111 LYS A N 1
ATOM 896 C CA . LYS A 1 111 ? -14.394 8.253 27.517 1.00 68.19 111 LYS A CA 1
ATOM 897 C C . LYS A 1 111 ? -14.992 7.793 28.856 1.00 68.19 111 LYS A C 1
ATOM 899 O O . LYS A 1 111 ? -16.083 8.232 29.210 1.00 68.19 111 LYS A O 1
ATOM 904 N N . ALA A 1 112 ? -14.315 6.895 29.570 1.00 78.06 112 ALA A N 1
ATOM 905 C CA . ALA A 1 112 ? -14.773 6.394 30.862 1.00 78.06 112 ALA A CA 1
ATOM 906 C C . ALA A 1 112 ? -14.592 7.445 31.971 1.00 78.06 112 ALA A C 1
ATOM 908 O O . ALA A 1 112 ? -13.529 8.054 32.083 1.00 78.06 112 ALA A O 1
ATOM 909 N N . ASN A 1 113 ? -15.608 7.615 32.816 1.00 83.12 113 ASN A N 1
ATOM 910 C CA . ASN A 1 113 ? -15.624 8.570 33.930 1.00 83.12 113 ASN A CA 1
ATOM 911 C C . ASN A 1 113 ? -15.463 7.891 35.298 1.00 83.12 113 ASN A C 1
ATOM 913 O O . ASN A 1 113 ? -15.277 8.571 36.307 1.00 83.12 113 ASN A O 1
ATOM 917 N N . THR A 1 114 ? -15.524 6.557 35.353 1.00 89.50 114 THR A N 1
ATOM 918 C CA . THR A 1 114 ? -15.369 5.780 36.591 1.00 89.50 114 THR A CA 1
ATOM 919 C C . THR A 1 114 ? -14.366 4.638 36.435 1.00 89.50 114 THR A C 1
ATOM 921 O O . THR A 1 114 ? -14.092 4.157 35.336 1.00 89.50 114 THR A O 1
ATOM 924 N N . LYS A 1 115 ? -13.823 4.161 37.563 1.00 90.19 115 LYS A N 1
ATOM 925 C CA . LYS A 1 115 ? -12.928 2.993 37.597 1.00 90.19 115 LYS A CA 1
ATOM 926 C C . LYS A 1 115 ? -13.582 1.750 36.978 1.00 90.19 115 LYS A C 1
ATOM 928 O O . LYS A 1 115 ? -12.915 1.017 36.249 1.00 90.19 115 LYS A O 1
ATOM 933 N N . ASP A 1 116 ? -14.861 1.520 37.262 1.00 91.00 116 ASP A N 1
ATOM 934 C CA . ASP A 1 116 ? -15.579 0.340 36.775 1.00 91.00 116 ASP A CA 1
ATOM 935 C C . ASP A 1 116 ? -15.815 0.413 35.262 1.00 91.00 116 ASP A C 1
ATOM 937 O O . ASP A 1 116 ? -15.598 -0.579 34.563 1.00 91.00 116 ASP A O 1
ATOM 941 N N . GLU A 1 117 ? -16.131 1.600 34.732 1.00 87.25 117 GLU A N 1
ATOM 942 C CA . GLU A 1 117 ? -16.212 1.842 33.285 1.00 87.25 117 GLU A CA 1
ATOM 943 C C . GLU A 1 117 ? -14.867 1.608 32.586 1.00 87.25 117 GLU A C 1
ATOM 945 O O . GLU A 1 117 ? -14.828 0.974 31.534 1.00 87.25 117 GLU A O 1
ATOM 950 N N . ILE A 1 118 ? -13.748 2.049 33.177 1.00 85.69 118 ILE A N 1
ATOM 951 C CA . ILE A 1 118 ? -12.406 1.793 32.624 1.00 85.69 118 ILE A CA 1
ATOM 952 C C . ILE A 1 118 ? -12.147 0.283 32.523 1.00 85.69 118 ILE A C 1
ATOM 954 O O . ILE A 1 118 ? -11.699 -0.206 31.483 1.00 85.69 118 ILE A O 1
ATOM 958 N N . ILE A 1 119 ? -12.441 -0.471 33.589 1.00 88.56 119 ILE A N 1
ATOM 959 C CA . ILE A 1 119 ? -12.238 -1.927 33.626 1.00 88.56 119 ILE A CA 1
ATOM 960 C C . ILE A 1 119 ? -13.113 -2.623 32.579 1.00 88.56 119 ILE A C 1
ATOM 962 O O . ILE A 1 119 ? -12.627 -3.514 31.876 1.00 88.56 119 ILE A O 1
ATOM 966 N N . GLN A 1 120 ? -14.384 -2.234 32.469 1.00 87.38 120 GLN A N 1
ATOM 967 C CA . GLN A 1 120 ? -15.320 -2.823 31.516 1.00 87.38 120 GLN A CA 1
ATOM 968 C C . GLN A 1 120 ? -14.907 -2.525 30.068 1.00 87.38 120 GLN A C 1
ATOM 970 O O . GLN A 1 120 ? -14.763 -3.455 29.273 1.00 87.38 120 GLN A O 1
ATOM 975 N N . ASN A 1 121 ? -14.590 -1.267 29.752 1.00 85.56 121 ASN A N 1
ATOM 976 C CA . ASN A 1 121 ? -14.149 -0.863 28.415 1.00 85.56 121 ASN A CA 1
ATOM 977 C C . ASN A 1 121 ? -12.860 -1.586 27.999 1.00 85.56 121 ASN A C 1
ATOM 979 O O . ASN A 1 121 ? -12.716 -1.997 26.847 1.00 85.56 121 ASN A O 1
ATOM 983 N N . PHE A 1 122 ? -11.925 -1.793 28.932 1.00 85.75 122 PHE A N 1
ATOM 984 C CA . PHE A 1 122 ? -10.698 -2.541 28.658 1.00 85.75 122 PHE A CA 1
ATOM 985 C C . PHE A 1 122 ? -10.955 -4.033 28.404 1.00 85.75 122 PHE A C 1
ATOM 987 O O . PHE A 1 122 ? -10.323 -4.623 27.525 1.00 85.75 122 PHE A O 1
ATOM 994 N N . LYS A 1 123 ? -11.887 -4.654 29.138 1.00 87.69 123 LYS A N 1
ATOM 995 C CA . LYS A 1 123 ? -12.301 -6.047 28.891 1.00 87.69 123 LYS A CA 1
ATOM 996 C C . LYS A 1 123 ? -12.939 -6.205 27.512 1.00 87.69 123 LYS A C 1
ATOM 998 O O . LYS A 1 123 ? -12.588 -7.139 26.797 1.00 87.69 123 LYS A O 1
ATOM 1003 N N . GLU A 1 124 ? -13.818 -5.285 27.125 1.00 86.00 124 GLU A N 1
ATOM 1004 C CA . GLU A 1 124 ? -14.458 -5.276 25.802 1.00 86.00 124 GLU A CA 1
ATOM 1005 C C . GLU A 1 124 ? -13.470 -5.025 24.664 1.00 86.00 124 GLU A C 1
ATOM 1007 O O . GLU A 1 124 ? -13.590 -5.607 23.590 1.00 86.00 124 GLU A O 1
ATOM 1012 N N . PHE A 1 125 ? -12.473 -4.167 24.881 1.00 86.81 125 PHE A N 1
ATOM 1013 C CA . PHE A 1 125 ? -11.383 -3.990 23.929 1.00 86.81 125 PHE A CA 1
ATOM 1014 C C . PHE A 1 125 ? -1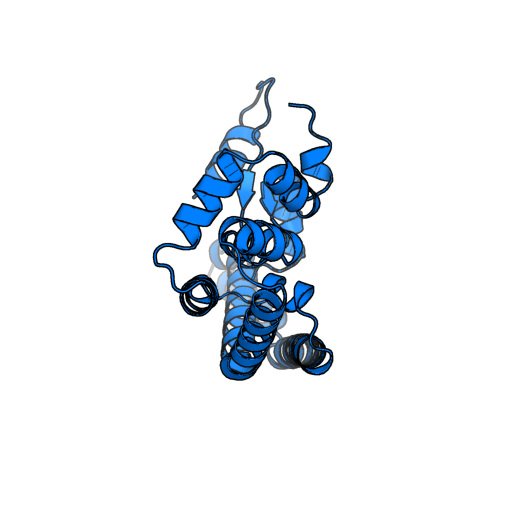0.608 -5.299 23.729 1.00 86.81 125 PHE A C 1
ATOM 1016 O O . PHE A 1 125 ? -10.429 -5.736 22.593 1.00 86.81 125 PHE A O 1
ATOM 1023 N N . LYS A 1 126 ? -10.206 -5.967 24.821 1.00 86.94 126 LYS A N 1
ATOM 1024 C CA . LYS A 1 126 ? -9.493 -7.250 24.741 1.00 86.94 126 LYS A CA 1
ATOM 1025 C C . LYS A 1 126 ? -10.310 -8.340 24.059 1.00 86.94 126 LYS A C 1
ATOM 1027 O O . LYS A 1 126 ? -9.742 -9.092 23.280 1.00 86.94 126 LYS A O 1
ATOM 1032 N N . SER A 1 127 ? -11.614 -8.430 24.326 1.00 87.88 127 SER A N 1
ATOM 1033 C CA . SER A 1 127 ? -12.461 -9.475 23.733 1.00 87.88 127 SER A CA 1
ATOM 1034 C C . SER A 1 127 ? -12.631 -9.336 22.218 1.00 87.88 127 SER A C 1
ATOM 1036 O O . SER A 1 127 ? -12.979 -10.310 21.556 1.00 87.88 127 SER A O 1
ATOM 1038 N N . LYS A 1 128 ? -12.366 -8.150 21.658 1.00 85.88 128 LYS A N 1
ATOM 1039 C CA . LYS A 1 128 ? -12.394 -7.887 20.211 1.00 85.88 128 LYS A CA 1
ATOM 1040 C C . LYS A 1 128 ? -11.067 -8.184 19.508 1.00 85.88 128 LYS A C 1
ATOM 1042 O O . LYS A 1 128 ? -11.032 -8.174 18.280 1.00 85.88 128 LYS A O 1
ATOM 1047 N N . ILE A 1 129 ? -9.985 -8.423 20.251 1.00 89.81 129 ILE A N 1
ATOM 1048 C CA . ILE A 1 129 ? -8.668 -8.708 19.680 1.00 89.81 129 ILE A CA 1
ATOM 1049 C C . ILE A 1 129 ? -8.479 -10.214 19.537 1.00 89.81 129 ILE A C 1
ATOM 1051 O O . ILE A 1 129 ? -8.553 -10.951 20.515 1.00 89.81 129 ILE A O 1
ATOM 1055 N N . ASN A 1 130 ? -8.153 -10.648 18.321 1.00 92.31 130 ASN A N 1
ATOM 1056 C CA . ASN A 1 130 ? -7.728 -12.014 18.042 1.00 92.31 130 ASN A CA 1
ATOM 1057 C C . ASN A 1 130 ? -6.501 -11.986 17.120 1.00 92.31 130 ASN A C 1
ATOM 1059 O O . ASN A 1 130 ? -6.630 -11.917 15.899 1.00 92.31 130 ASN A O 1
ATOM 1063 N N . ILE A 1 131 ? -5.313 -11.970 17.730 1.00 94.12 131 ILE A N 1
ATOM 1064 C CA . ILE A 1 131 ? -4.038 -11.825 17.015 1.00 94.12 131 ILE A CA 1
ATOM 1065 C C . ILE A 1 131 ? -3.760 -13.046 16.140 1.00 94.12 131 ILE A C 1
ATOM 1067 O O . ILE A 1 131 ? -3.374 -12.863 14.990 1.00 94.12 131 ILE A O 1
ATOM 1071 N N . ASP A 1 132 ? -3.998 -14.254 16.653 1.00 95.12 132 ASP A N 1
ATOM 1072 C CA . ASP A 1 132 ? -3.689 -15.498 15.943 1.00 95.12 132 ASP A CA 1
ATOM 1073 C C . ASP A 1 132 ? -4.484 -15.590 14.638 1.00 95.12 132 ASP A C 1
ATOM 1075 O O . ASP A 1 132 ? -3.906 -15.740 13.564 1.00 95.12 132 ASP A O 1
ATOM 1079 N N . THR A 1 133 ? -5.801 -15.364 14.695 1.00 94.94 133 THR A N 1
ATOM 1080 C CA . THR A 1 133 ? -6.633 -15.356 13.485 1.00 94.94 133 THR A CA 1
ATOM 1081 C C . THR A 1 133 ? -6.216 -14.251 12.512 1.00 94.94 133 THR A C 1
ATOM 1083 O O . THR A 1 133 ? -6.123 -14.496 11.313 1.00 94.94 133 THR A O 1
ATOM 1086 N N . TRP A 1 134 ? -5.913 -13.037 12.990 1.00 94.19 134 TRP A N 1
ATOM 1087 C CA . TRP A 1 134 ? -5.478 -11.950 12.099 1.00 94.19 134 TRP A CA 1
ATOM 1088 C C . TRP A 1 134 ? -4.122 -12.224 11.447 1.00 94.19 134 TRP A C 1
ATOM 1090 O O . TRP A 1 134 ? -3.902 -11.802 10.310 1.00 94.19 134 TRP A O 1
ATOM 1100 N N . TYR A 1 135 ? -3.227 -12.912 12.154 1.00 96.94 135 TYR A N 1
ATOM 1101 C CA . TYR A 1 135 ? -1.952 -13.365 11.618 1.00 96.94 135 TYR A CA 1
ATOM 1102 C C . TYR A 1 135 ? -2.161 -14.406 10.527 1.00 96.94 135 TYR A C 1
ATOM 1104 O O . TYR A 1 135 ? -1.652 -14.230 9.423 1.00 96.94 135 TYR A O 1
ATOM 1112 N N . GLU A 1 136 ? -2.940 -15.452 10.799 1.00 97.38 136 GLU A N 1
ATOM 1113 C CA . GLU A 1 136 ? -3.210 -16.525 9.839 1.00 97.38 136 GLU A CA 1
ATOM 1114 C C . GLU A 1 136 ? -3.863 -15.991 8.558 1.00 97.38 136 GLU A C 1
ATOM 1116 O O . GLU A 1 136 ? -3.402 -16.300 7.457 1.00 97.38 136 GLU A O 1
ATOM 1121 N N . GLU A 1 137 ? -4.875 -15.128 8.691 1.00 95.38 137 GLU A N 1
ATOM 1122 C CA . GLU A 1 137 ? -5.547 -14.473 7.563 1.00 95.38 137 GLU A CA 1
ATOM 1123 C C . GLU A 1 137 ? -4.566 -13.648 6.721 1.00 95.38 137 GLU A C 1
ATOM 1125 O O . GLU A 1 137 ? -4.501 -13.801 5.497 1.00 95.38 137 GLU A O 1
ATOM 1130 N N . ARG A 1 138 ? -3.776 -12.782 7.371 1.00 95.06 138 ARG A N 1
ATOM 1131 C CA . ARG A 1 138 ? -2.847 -11.888 6.671 1.00 95.06 138 ARG A CA 1
ATOM 1132 C C . ARG A 1 138 ? -1.679 -12.650 6.056 1.00 95.06 138 ARG A C 1
ATOM 1134 O O . ARG A 1 138 ? -1.267 -12.331 4.943 1.00 95.06 138 ARG A O 1
ATOM 1141 N N . ASN A 1 139 ? -1.159 -13.662 6.744 1.00 97.62 139 ASN A N 1
ATOM 1142 C CA . ASN A 1 139 ? -0.108 -14.515 6.209 1.00 97.62 139 ASN A CA 1
ATOM 1143 C C . ASN A 1 139 ? -0.603 -15.274 4.972 1.00 97.62 139 ASN A C 1
ATOM 1145 O O . ASN A 1 139 ? 0.077 -15.263 3.949 1.00 97.62 139 ASN A O 1
ATOM 1149 N N . ALA A 1 140 ? -1.806 -15.858 5.018 1.00 97.69 140 ALA A N 1
ATOM 1150 C CA . ALA A 1 140 ? -2.391 -16.554 3.872 1.00 97.69 140 ALA A CA 1
ATOM 1151 C C . ALA A 1 140 ? -2.610 -15.625 2.663 1.00 97.69 140 ALA A C 1
ATOM 1153 O O . ALA A 1 140 ? -2.383 -16.031 1.519 1.00 97.69 140 ALA A O 1
ATOM 1154 N N . GLU A 1 141 ? -3.021 -14.376 2.901 1.00 96.12 141 GLU A N 1
ATOM 1155 C CA . GLU A 1 141 ? -3.151 -13.348 1.863 1.00 96.12 141 GLU A CA 1
ATOM 1156 C C . GLU A 1 141 ? -1.801 -13.040 1.197 1.00 96.12 141 GLU A C 1
ATOM 1158 O O . GLU A 1 141 ? -1.684 -13.138 -0.029 1.00 96.12 141 GLU A O 1
ATOM 1163 N N . LEU A 1 142 ? -0.771 -12.715 1.987 1.00 96.81 142 LEU A N 1
ATOM 1164 C CA . LEU A 1 142 ? 0.555 -12.382 1.456 1.00 96.81 142 LEU A CA 1
ATOM 1165 C C . LEU A 1 142 ? 1.218 -13.585 0.775 1.00 96.81 142 LEU A C 1
ATOM 1167 O O . LEU A 1 142 ? 1.782 -13.434 -0.309 1.00 96.81 142 LEU A O 1
ATOM 1171 N N . ASP A 1 143 ? 1.092 -14.786 1.344 1.00 98.00 143 ASP A N 1
ATOM 1172 C CA . ASP A 1 143 ? 1.604 -16.023 0.743 1.00 98.00 143 ASP A CA 1
ATOM 1173 C C . ASP A 1 143 ? 0.967 -16.296 -0.617 1.00 98.00 143 ASP A C 1
ATOM 1175 O O . ASP A 1 143 ? 1.650 -16.701 -1.560 1.00 98.00 143 ASP A O 1
ATOM 1179 N N . LYS A 1 144 ? -0.340 -16.045 -0.757 1.00 98.06 144 LYS A N 1
ATOM 1180 C CA . LYS A 1 144 ? -1.017 -16.159 -2.050 1.00 98.06 144 LYS A CA 1
ATOM 1181 C C . LYS A 1 144 ? -0.433 -15.170 -3.058 1.00 98.06 144 LYS A C 1
ATOM 1183 O O . LYS A 1 144 ? -0.109 -15.602 -4.163 1.00 98.06 144 LYS A O 1
ATOM 1188 N N . ILE A 1 145 ? -0.300 -13.894 -2.683 1.00 97.69 145 ILE A N 1
ATOM 1189 C CA . ILE A 1 145 ? 0.243 -12.823 -3.539 1.00 97.69 145 ILE A CA 1
ATOM 1190 C C . ILE A 1 145 ? 1.650 -13.182 -4.029 1.00 97.69 145 ILE A C 1
ATOM 1192 O O . ILE A 1 145 ? 1.910 -13.135 -5.232 1.00 97.69 145 ILE A O 1
ATOM 1196 N N . ILE A 1 146 ? 2.533 -13.604 -3.119 1.00 97.69 146 ILE A N 1
ATOM 1197 C CA . ILE A 1 146 ? 3.917 -13.984 -3.434 1.00 97.69 146 ILE A CA 1
ATOM 1198 C C . ILE A 1 146 ? 3.941 -15.212 -4.351 1.00 97.69 146 ILE A C 1
ATOM 1200 O O . ILE A 1 146 ? 4.572 -15.183 -5.408 1.00 97.69 146 ILE A O 1
ATOM 1204 N N . ARG A 1 147 ? 3.203 -16.275 -4.000 1.00 97.81 147 ARG A N 1
ATOM 1205 C CA . ARG A 1 147 ? 3.208 -17.550 -4.737 1.00 97.81 147 ARG A CA 1
ATOM 1206 C C . ARG A 1 147 ? 2.771 -17.397 -6.190 1.00 97.81 147 ARG A C 1
ATOM 1208 O O . ARG A 1 147 ? 3.367 -18.018 -7.066 1.00 97.81 147 ARG A O 1
ATOM 1215 N N . ILE A 1 148 ? 1.724 -16.612 -6.450 1.00 97.56 148 ILE A N 1
ATOM 1216 C CA . ILE A 1 148 ? 1.225 -16.392 -7.819 1.00 97.56 148 ILE A CA 1
ATOM 1217 C C . ILE A 1 148 ? 1.896 -15.195 -8.509 1.00 97.56 148 ILE A C 1
ATOM 1219 O O . ILE A 1 148 ? 1.537 -14.883 -9.641 1.00 97.56 148 ILE A O 1
ATOM 1223 N N . LYS A 1 149 ? 2.859 -14.541 -7.842 1.00 96.81 149 LYS A N 1
ATOM 1224 C CA . LYS A 1 149 ? 3.540 -13.323 -8.305 1.00 96.81 149 LYS A CA 1
ATOM 1225 C C . LYS A 1 149 ? 2.563 -12.214 -8.709 1.00 96.81 149 LYS A C 1
ATOM 1227 O O . LYS A 1 149 ? 2.736 -11.562 -9.737 1.00 96.81 149 LYS A O 1
ATOM 1232 N N . ASP A 1 150 ? 1.532 -12.002 -7.893 1.00 96.81 150 ASP A N 1
ATOM 1233 C CA . ASP A 1 150 ? 0.515 -10.974 -8.121 1.00 96.81 150 ASP A CA 1
ATOM 1234 C C . ASP A 1 150 ? 1.088 -9.581 -7.841 1.00 96.81 150 ASP A C 1
ATOM 1236 O O . ASP A 1 150 ? 0.965 -9.034 -6.744 1.00 96.81 150 ASP A O 1
ATOM 1240 N N . TYR A 1 151 ? 1.760 -9.019 -8.842 1.00 95.44 151 TYR A N 1
ATOM 1241 C CA . TYR A 1 151 ? 2.420 -7.724 -8.729 1.00 95.44 151 TYR A CA 1
ATOM 1242 C C . TYR A 1 151 ? 1.455 -6.601 -8.345 1.00 95.44 151 TYR A C 1
ATOM 1244 O O . TYR A 1 151 ? 1.751 -5.802 -7.455 1.00 95.44 151 TYR A O 1
ATOM 1252 N N . THR A 1 152 ? 0.285 -6.569 -8.984 1.00 92.25 152 THR A N 1
ATOM 1253 C CA . THR A 1 152 ? -0.726 -5.541 -8.749 1.00 92.25 152 THR A CA 1
ATOM 1254 C C . THR A 1 152 ? -1.180 -5.541 -7.297 1.00 92.25 152 THR A C 1
ATOM 1256 O O . THR A 1 152 ? -1.270 -4.475 -6.692 1.00 92.25 152 THR A O 1
ATOM 1259 N N . ASN A 1 153 ? -1.450 -6.707 -6.704 1.00 92.75 153 ASN A N 1
ATOM 1260 C CA . ASN A 1 153 ? -1.814 -6.756 -5.289 1.00 92.75 153 ASN A CA 1
ATOM 1261 C C . ASN A 1 153 ? -0.609 -6.563 -4.365 1.00 92.75 153 ASN A C 1
ATOM 1263 O O . ASN A 1 153 ? -0.770 -5.952 -3.311 1.00 92.75 153 ASN A O 1
ATOM 1267 N N . ALA A 1 154 ? 0.600 -6.965 -4.766 1.00 94.06 154 ALA A N 1
ATOM 1268 C CA . ALA A 1 154 ? 1.809 -6.714 -3.986 1.00 94.06 154 ALA A CA 1
ATOM 1269 C C . ALA A 1 154 ? 2.028 -5.216 -3.731 1.00 94.06 154 ALA A C 1
ATOM 1271 O O . ALA A 1 154 ? 2.132 -4.809 -2.578 1.00 94.06 154 ALA A O 1
ATOM 1272 N N . ILE A 1 155 ? 2.009 -4.368 -4.765 1.00 92.06 155 ILE A N 1
ATOM 1273 C CA . ILE A 1 155 ? 2.199 -2.914 -4.589 1.00 92.06 155 ILE A CA 1
ATOM 1274 C C . ILE A 1 155 ? 1.051 -2.243 -3.817 1.00 92.06 155 ILE A C 1
ATOM 1276 O O . ILE A 1 155 ? 1.248 -1.181 -3.222 1.00 92.06 155 ILE A O 1
ATOM 1280 N N . LYS A 1 156 ? -0.140 -2.862 -3.783 1.00 89.31 156 LYS A N 1
ATOM 1281 C CA . LYS A 1 156 ? -1.276 -2.381 -2.985 1.00 89.31 156 LYS A CA 1
ATOM 1282 C C . LYS A 1 156 ? -1.100 -2.651 -1.498 1.00 89.31 156 LYS A C 1
ATOM 1284 O O . LYS A 1 156 ? -1.425 -1.786 -0.697 1.00 89.31 156 LYS A O 1
ATOM 1289 N N . VAL A 1 157 ? -0.596 -3.827 -1.126 1.00 89.69 157 VAL A N 1
ATOM 1290 C CA . VAL A 1 157 ? -0.496 -4.249 0.283 1.00 89.69 157 VAL A CA 1
ATOM 1291 C C . VAL A 1 157 ? 0.840 -3.908 0.936 1.00 89.69 157 VAL A C 1
ATOM 1293 O O . VAL A 1 157 ? 0.939 -3.947 2.163 1.00 89.69 157 VAL A O 1
ATOM 1296 N N . PHE A 1 158 ? 1.864 -3.617 0.134 1.00 89.25 158 PHE A N 1
ATOM 1297 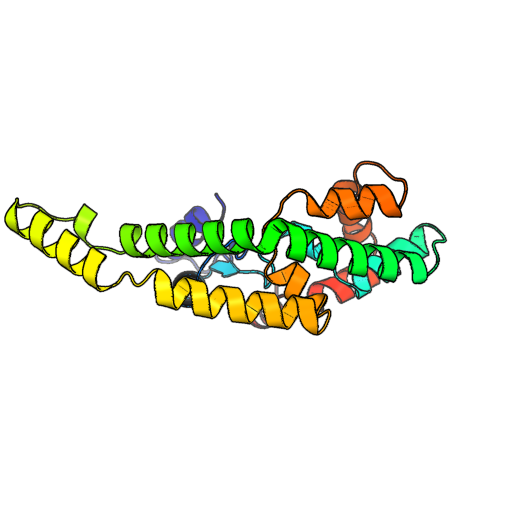C CA . PHE A 1 158 ? 3.224 -3.417 0.609 1.00 89.25 158 PHE A CA 1
ATOM 1298 C C . PHE A 1 158 ? 3.429 -1.984 1.108 1.00 89.25 158 PHE A C 1
ATOM 1300 O O . PHE A 1 158 ? 3.733 -1.066 0.342 1.00 89.25 158 PHE A O 1
ATOM 1307 N N . ASN A 1 159 ? 3.294 -1.805 2.422 1.00 84.06 159 ASN A N 1
ATOM 1308 C CA . ASN A 1 159 ? 3.610 -0.551 3.091 1.00 84.06 159 ASN A CA 1
ATOM 1309 C C . ASN A 1 159 ? 5.125 -0.485 3.342 1.00 84.06 159 ASN A C 1
ATOM 1311 O O . ASN A 1 159 ? 5.644 -0.972 4.353 1.00 84.06 159 ASN A O 1
ATOM 1315 N N . ASN A 1 160 ? 5.861 0.047 2.369 1.00 80.88 160 ASN A N 1
ATOM 131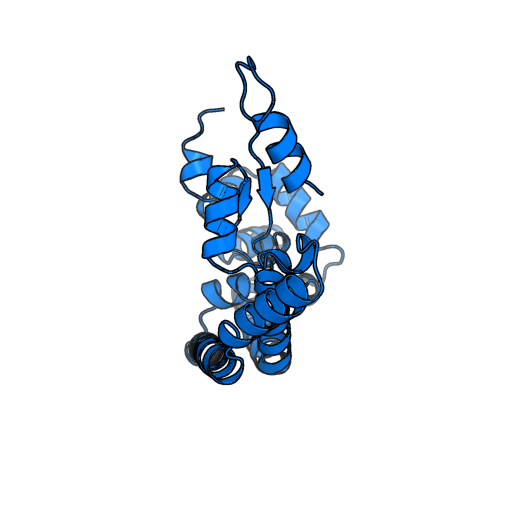6 C CA . ASN A 1 160 ? 7.281 0.327 2.521 1.00 80.88 160 ASN A CA 1
ATOM 1317 C C . ASN A 1 160 ? 7.678 1.551 1.686 1.00 80.88 160 ASN A C 1
ATOM 1319 O O . ASN A 1 160 ? 7.775 1.496 0.460 1.00 80.88 160 ASN A O 1
ATOM 1323 N N . LYS A 1 161 ? 8.015 2.645 2.377 1.00 72.06 161 LYS A N 1
ATOM 1324 C CA . LYS A 1 161 ? 8.473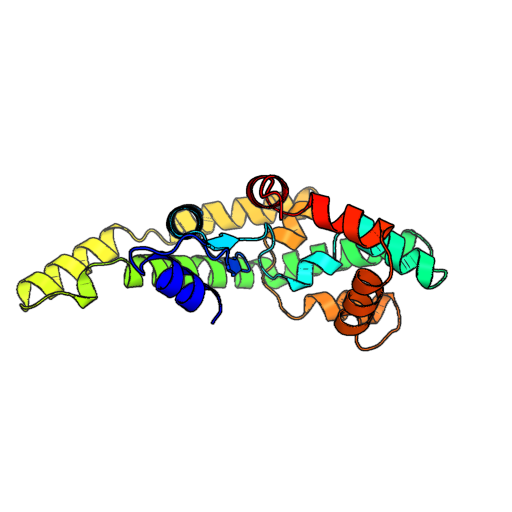 3.914 1.778 1.00 72.06 161 LYS A CA 1
ATOM 1325 C C . LYS A 1 161 ? 9.734 3.777 0.913 1.00 72.06 161 LYS A C 1
ATOM 1327 O O . LYS A 1 161 ? 10.034 4.641 0.091 1.00 72.06 161 LYS A O 1
ATOM 1332 N N . GLY A 1 162 ? 10.474 2.683 1.075 1.00 81.75 162 GLY A N 1
ATOM 1333 C CA . GLY A 1 162 ? 11.683 2.353 0.334 1.00 81.75 162 GLY A CA 1
ATOM 1334 C C . GLY A 1 162 ? 11.461 1.718 -1.039 1.00 81.75 162 GLY A C 1
ATOM 1335 O O . GLY A 1 162 ? 12.444 1.562 -1.756 1.00 81.75 162 GLY A O 1
ATOM 1336 N N . LEU A 1 163 ? 10.238 1.378 -1.470 1.00 87.38 163 LEU A N 1
ATOM 1337 C CA . LEU A 1 163 ? 10.047 0.701 -2.769 1.00 87.38 163 LEU A CA 1
ATOM 1338 C C . LEU A 1 163 ? 10.517 1.534 -3.969 1.00 87.38 163 LEU A C 1
ATOM 1340 O O . LEU A 1 163 ? 11.039 0.994 -4.942 1.00 87.38 163 LEU A O 1
ATOM 1344 N N . SER A 1 164 ? 10.440 2.861 -3.870 1.00 87.75 164 SER A N 1
ATOM 1345 C CA . SER A 1 164 ? 10.975 3.778 -4.887 1.00 87.75 164 SER A CA 1
ATOM 1346 C C . SER A 1 164 ? 12.488 3.625 -5.116 1.00 87.75 164 SER A C 1
ATOM 1348 O O . SER A 1 164 ? 12.991 3.956 -6.191 1.00 87.75 164 SER A O 1
ATOM 1350 N N . THR A 1 165 ? 13.231 3.083 -4.142 1.00 91.38 165 THR A N 1
ATOM 1351 C CA . THR A 1 165 ? 14.670 2.810 -4.282 1.00 91.38 165 THR A CA 1
ATOM 1352 C C . THR A 1 165 ? 14.955 1.664 -5.251 1.00 91.38 165 THR A C 1
ATOM 1354 O O . THR A 1 165 ? 15.960 1.713 -5.961 1.00 91.38 165 THR A O 1
ATOM 1357 N N . ILE A 1 166 ? 14.042 0.691 -5.359 1.00 94.00 166 ILE A N 1
ATOM 1358 C CA . ILE A 1 166 ? 14.119 -0.386 -6.354 1.00 94.00 166 ILE A CA 1
ATOM 1359 C C . ILE A 1 166 ? 14.014 0.227 -7.753 1.00 94.00 166 ILE A C 1
ATOM 1361 O O . ILE A 1 166 ? 14.856 -0.035 -8.610 1.00 94.00 166 ILE A O 1
ATOM 1365 N N . ALA A 1 167 ? 13.047 1.123 -7.965 1.00 93.06 167 ALA A N 1
ATOM 1366 C CA . ALA A 1 167 ? 12.914 1.838 -9.232 1.00 93.06 167 ALA A CA 1
ATOM 1367 C C . ALA A 1 167 ? 14.162 2.686 -9.547 1.00 93.06 167 ALA A C 1
ATOM 1369 O O . ALA A 1 167 ? 14.700 2.573 -10.646 1.00 93.06 167 ALA A O 1
ATOM 1370 N N . ASN A 1 168 ? 14.690 3.459 -8.583 1.00 93.94 168 ASN A N 1
ATOM 1371 C CA . ASN A 1 168 ? 15.951 4.207 -8.752 1.00 93.94 168 ASN A CA 1
ATOM 1372 C C . ASN A 1 168 ? 17.091 3.308 -9.262 1.00 93.94 168 ASN A C 1
ATOM 1374 O O . ASN A 1 168 ? 17.771 3.648 -10.232 1.00 93.94 168 ASN A O 1
ATOM 1378 N N . LYS A 1 169 ? 17.282 2.149 -8.619 1.00 94.81 169 LYS A N 1
ATOM 1379 C CA . LYS A 1 169 ? 18.329 1.177 -8.953 1.00 94.81 169 LYS A CA 1
ATOM 1380 C C . LYS A 1 169 ? 18.187 0.656 -10.383 1.00 94.81 169 LYS A C 1
ATOM 1382 O O . LYS A 1 169 ? 19.168 0.671 -11.124 1.00 94.81 169 LYS A O 1
ATOM 1387 N N . HIS A 1 170 ? 16.992 0.213 -10.775 1.00 94.88 170 HIS A N 1
ATOM 1388 C CA . HIS A 1 170 ? 16.758 -0.368 -12.104 1.00 94.88 170 HIS A CA 1
ATOM 1389 C C . HIS A 1 170 ? 16.856 0.668 -13.218 1.00 94.88 170 HIS A C 1
ATOM 1391 O O . HIS A 1 170 ? 17.576 0.448 -14.189 1.00 94.88 170 HIS A O 1
ATOM 1397 N N . PHE A 1 171 ? 16.223 1.830 -13.042 1.00 94.00 171 PHE A N 1
ATOM 1398 C CA . PHE A 1 171 ? 16.307 2.940 -13.994 1.00 94.00 171 PHE A CA 1
ATOM 1399 C C . PHE A 1 171 ? 17.676 3.635 -14.001 1.00 94.00 171 PHE A C 1
ATOM 1401 O O . PHE A 1 171 ? 17.924 4.483 -14.852 1.00 94.00 171 PHE A O 1
ATOM 1408 N N . LYS A 1 172 ? 18.580 3.301 -13.067 1.00 93.88 172 LYS A N 1
ATOM 1409 C CA . LYS A 1 172 ? 19.896 3.944 -12.902 1.00 93.88 172 LYS A CA 1
ATOM 1410 C C . LYS A 1 172 ? 19.786 5.468 -12.770 1.00 93.88 172 LYS A C 1
ATOM 1412 O O . LYS A 1 172 ? 20.592 6.222 -13.316 1.00 93.88 172 LYS A O 1
ATOM 1417 N N . ILE A 1 173 ? 18.783 5.920 -12.025 1.00 92.50 173 ILE A N 1
ATOM 1418 C CA . ILE A 1 173 ? 18.516 7.333 -11.746 1.00 92.50 173 ILE A CA 1
ATOM 1419 C C . ILE A 1 173 ? 18.480 7.581 -10.242 1.00 92.50 173 ILE A C 1
ATOM 1421 O O . ILE A 1 173 ? 18.243 6.683 -9.440 1.00 92.50 173 ILE A O 1
ATOM 1425 N N . SER A 1 174 ? 18.671 8.840 -9.869 1.00 91.12 174 SER A N 1
ATOM 1426 C CA . SER A 1 174 ? 18.288 9.359 -8.561 1.00 91.12 174 SER A CA 1
ATOM 1427 C C . SER A 1 174 ? 16.926 10.048 -8.643 1.00 91.12 174 SER A C 1
ATOM 1429 O O . SER A 1 174 ? 16.530 10.532 -9.712 1.00 91.12 174 SER A O 1
ATOM 1431 N N . ASN A 1 175 ? 16.248 10.162 -7.499 1.00 90.19 175 ASN A N 1
ATOM 1432 C CA . ASN A 1 175 ? 15.024 10.955 -7.352 1.00 90.19 175 ASN A CA 1
ATOM 1433 C C . ASN A 1 175 ? 13.885 10.470 -8.274 1.00 90.19 175 ASN A C 1
ATOM 1435 O O . ASN A 1 175 ? 13.229 11.263 -8.954 1.00 90.19 175 ASN A O 1
ATOM 1439 N N . PHE A 1 176 ? 13.682 9.144 -8.352 1.00 92.88 176 PHE A N 1
ATOM 1440 C CA . PHE A 1 176 ? 12.616 8.519 -9.145 1.00 92.88 176 PHE A CA 1
ATOM 1441 C C . PHE A 1 176 ? 11.261 9.162 -8.867 1.00 92.88 176 PHE A C 1
ATOM 1443 O O . PHE A 1 176 ? 10.555 9.495 -9.810 1.00 92.88 176 PHE A O 1
ATOM 1450 N N . ARG A 1 177 ? 10.927 9.411 -7.596 1.00 90.75 177 ARG A N 1
ATOM 1451 C CA . ARG A 1 177 ? 9.650 10.011 -7.199 1.00 90.75 177 ARG A CA 1
ATOM 1452 C C . ARG A 1 177 ? 9.454 11.399 -7.810 1.00 90.75 177 ARG A C 1
ATOM 1454 O O . ARG A 1 177 ? 8.404 11.678 -8.379 1.00 90.75 177 ARG A O 1
ATOM 1461 N N . GLU A 1 178 ? 10.452 12.266 -7.715 1.00 92.69 178 GLU A N 1
ATOM 1462 C CA . GLU A 1 178 ? 10.402 13.631 -8.238 1.00 92.69 178 GLU A CA 1
ATOM 1463 C C . GLU A 1 178 ? 10.293 13.627 -9.765 1.00 92.69 178 GLU A C 1
ATOM 1465 O O . GLU A 1 178 ? 9.510 14.383 -10.343 1.00 92.69 178 GLU A O 1
ATOM 1470 N N . ARG A 1 179 ? 11.036 12.734 -10.428 1.00 94.00 179 ARG A N 1
ATOM 1471 C CA . ARG A 1 179 ? 10.982 12.555 -11.886 1.00 94.00 179 ARG A CA 1
ATOM 1472 C C . ARG A 1 179 ? 9.646 11.975 -12.341 1.00 94.00 179 ARG A C 1
ATOM 1474 O O . ARG A 1 179 ? 9.110 12.428 -13.349 1.00 94.00 179 ARG A O 1
ATOM 1481 N N . ALA A 1 180 ? 9.103 11.013 -11.602 1.00 92.56 180 ALA A N 1
ATOM 1482 C CA . ALA A 1 180 ? 7.801 10.408 -11.844 1.00 92.56 180 ALA A CA 1
ATOM 1483 C C . ALA A 1 180 ? 6.683 11.448 -11.710 1.00 92.56 180 ALA A C 1
ATOM 1485 O O . ALA A 1 180 ? 5.848 11.575 -12.604 1.00 92.56 180 ALA A O 1
ATOM 1486 N N . LEU A 1 181 ? 6.732 12.276 -10.663 1.00 92.25 181 LEU A N 1
ATOM 1487 C CA . LEU A 1 181 ? 5.797 13.382 -10.467 1.00 92.25 181 LEU A CA 1
ATOM 1488 C C . LEU A 1 181 ? 5.910 14.432 -11.579 1.00 92.25 181 LEU A C 1
ATOM 1490 O O . LEU A 1 181 ? 4.899 14.900 -12.103 1.00 92.25 181 LEU A O 1
ATOM 1494 N N . TYR A 1 182 ? 7.135 14.790 -11.976 1.00 93.12 182 TYR A N 1
ATOM 1495 C CA . TYR A 1 182 ? 7.350 15.688 -13.107 1.00 93.12 182 TYR A CA 1
ATOM 1496 C C . TYR A 1 182 ? 6.777 15.099 -14.401 1.00 93.12 182 TYR A C 1
ATOM 1498 O O . TYR A 1 182 ? 6.137 15.818 -15.167 1.00 93.12 182 TYR A O 1
ATOM 1506 N N . PHE A 1 183 ? 6.969 13.802 -14.644 1.00 92.88 183 PHE A N 1
ATOM 1507 C CA . PHE A 1 183 ? 6.438 13.132 -15.826 1.00 92.88 183 PHE A CA 1
ATOM 1508 C C . PHE A 1 183 ? 4.909 13.118 -15.837 1.00 92.88 183 PHE A C 1
ATOM 1510 O O . PHE A 1 183 ? 4.315 13.521 -16.834 1.00 92.88 183 PHE A O 1
ATOM 1517 N N . LEU A 1 184 ? 4.287 12.778 -14.705 1.00 91.25 184 LEU A N 1
ATOM 1518 C CA . LEU A 1 184 ? 2.839 12.836 -14.515 1.00 91.25 184 LEU A CA 1
ATOM 1519 C C . LEU A 1 184 ? 2.276 14.235 -14.809 1.00 91.25 184 LEU A C 1
ATOM 1521 O O . LEU A 1 184 ? 1.256 14.375 -15.478 1.00 91.25 184 LEU A O 1
ATOM 1525 N N . LYS A 1 185 ? 2.951 15.294 -14.351 1.00 90.50 185 LYS A N 1
ATOM 1526 C CA . LYS A 1 185 ? 2.485 16.674 -14.552 1.00 90.50 185 LYS A CA 1
ATOM 1527 C C . LYS A 1 185 ? 2.460 17.106 -16.026 1.00 90.50 185 LYS A C 1
ATOM 1529 O O . LYS A 1 185 ? 1.672 17.978 -16.374 1.00 90.50 185 LYS A O 1
ATOM 1534 N N . HIS A 1 186 ? 3.297 16.515 -16.880 1.00 90.94 186 HIS A N 1
ATOM 1535 C CA . HIS A 1 186 ? 3.507 16.982 -18.258 1.00 90.94 186 HIS A CA 1
ATOM 1536 C C . HIS A 1 186 ? 3.136 15.951 -19.335 1.00 90.94 186 HIS A C 1
ATOM 1538 O O . HIS A 1 186 ? 3.434 16.175 -20.506 1.00 90.94 186 HIS A O 1
ATOM 1544 N N . ASN A 1 187 ? 2.513 14.824 -18.978 1.00 91.25 187 ASN A N 1
ATOM 1545 C CA . ASN A 1 187 ? 2.126 13.794 -19.938 1.00 91.25 187 ASN A CA 1
ATOM 1546 C C . ASN A 1 187 ? 0.682 13.318 -19.694 1.00 91.25 187 ASN A C 1
ATOM 1548 O O . ASN A 1 187 ? 0.376 12.726 -18.662 1.00 91.25 187 ASN A O 1
ATOM 1552 N N . TYR A 1 188 ? -0.196 13.570 -20.669 1.00 88.06 188 TYR A N 1
ATOM 1553 C CA . TYR A 1 188 ? -1.624 13.248 -20.590 1.00 88.06 188 TYR A CA 1
ATOM 1554 C C . TYR A 1 188 ? -1.912 11.738 -20.629 1.00 88.06 188 TYR A C 1
ATOM 1556 O O . TYR A 1 188 ? -2.813 11.254 -19.949 1.00 88.06 188 TYR A O 1
ATOM 1564 N N . GLU A 1 189 ? -1.123 10.971 -21.381 1.00 88.25 189 GLU A N 1
ATOM 1565 C CA . GLU A 1 189 ? -1.235 9.509 -21.421 1.00 88.25 189 GLU A CA 1
ATOM 1566 C C . GLU A 1 189 ? -0.935 8.900 -20.045 1.00 88.25 189 GLU A C 1
ATOM 1568 O O . GLU A 1 189 ? -1.684 8.056 -19.555 1.00 88.25 189 GLU A O 1
ATOM 1573 N N . VAL A 1 190 ? 0.095 9.412 -19.369 1.00 87.31 190 VAL A N 1
ATOM 1574 C CA . VAL A 1 190 ? 0.473 9.012 -18.007 1.00 87.31 190 VAL A CA 1
ATOM 1575 C C . VAL A 1 190 ? -0.602 9.396 -16.989 1.00 87.31 190 VAL A C 1
ATOM 1577 O O . VAL A 1 190 ? -0.905 8.608 -16.095 1.00 87.31 190 VAL A O 1
ATOM 1580 N N . GLN A 1 191 ? -1.212 10.578 -17.128 1.00 87.88 191 GLN A N 1
ATOM 1581 C CA . GLN A 1 191 ? -2.348 10.984 -16.289 1.00 87.88 191 GLN A CA 1
ATOM 1582 C C . GLN A 1 191 ? -3.510 10.002 -16.434 1.00 87.88 191 GLN A C 1
ATOM 1584 O O . GLN A 1 191 ? -4.027 9.519 -15.430 1.00 87.88 191 GLN A O 1
ATOM 1589 N N . ASN A 1 192 ? -3.871 9.642 -17.666 1.00 84.44 192 ASN A N 1
ATOM 1590 C CA . ASN A 1 192 ? -4.948 8.689 -17.925 1.00 84.44 192 ASN A CA 1
ATOM 1591 C C . ASN A 1 192 ? -4.630 7.281 -17.418 1.00 84.44 192 ASN A C 1
ATOM 1593 O O . ASN A 1 192 ? -5.526 6.614 -16.909 1.00 84.44 192 ASN A O 1
ATOM 1597 N N . ALA A 1 193 ? -3.379 6.828 -17.533 1.00 82.81 193 ALA A N 1
ATOM 1598 C CA . ALA A 1 193 ? -2.952 5.546 -16.975 1.00 82.81 193 ALA A CA 1
ATOM 1599 C C . ALA A 1 193 ? -3.159 5.512 -15.453 1.00 82.81 193 ALA A C 1
ATOM 1601 O O . ALA A 1 193 ? -3.774 4.585 -14.934 1.00 82.81 193 ALA A O 1
ATOM 1602 N N . ILE A 1 194 ? -2.747 6.575 -14.758 1.00 81.19 194 ILE A N 1
ATOM 1603 C CA . ILE A 1 194 ? -2.893 6.702 -13.305 1.00 81.19 194 ILE A CA 1
ATOM 1604 C C . ILE A 1 194 ? -4.357 6.856 -12.866 1.00 81.19 194 ILE A C 1
ATOM 1606 O O . ILE A 1 194 ? -4.753 6.273 -11.857 1.00 81.19 194 ILE A O 1
ATOM 1610 N N . LEU A 1 195 ? -5.179 7.613 -13.601 1.00 79.88 195 LEU A N 1
ATOM 1611 C CA . LEU A 1 195 ? -6.584 7.865 -13.244 1.00 79.88 195 LEU A CA 1
ATOM 1612 C C . LEU A 1 195 ? -7.432 6.586 -13.187 1.00 79.88 195 LEU A C 1
ATOM 1614 O O . LEU A 1 195 ? -8.405 6.535 -12.432 1.00 79.88 195 LEU A O 1
ATOM 1618 N N . LYS A 1 196 ? -7.049 5.531 -13.920 1.00 77.12 196 LYS A N 1
ATOM 1619 C CA . LYS A 1 196 ? -7.694 4.207 -13.829 1.00 77.12 196 LYS A CA 1
ATOM 1620 C C . LYS A 1 196 ? -7.586 3.594 -12.431 1.00 77.12 196 LYS A C 1
ATOM 1622 O O . LYS A 1 196 ? -8.449 2.810 -12.045 1.00 77.12 196 LYS A O 1
ATOM 1627 N N . SER A 1 197 ? -6.546 3.948 -11.682 1.00 70.88 197 SER A N 1
ATOM 1628 C CA . SER A 1 197 ? -6.297 3.444 -10.330 1.00 70.88 197 SER A CA 1
ATOM 1629 C C . SER A 1 197 ? -7.024 4.247 -9.249 1.00 70.88 197 SER A C 1
ATOM 1631 O O . SER A 1 197 ? -7.019 3.846 -8.085 1.00 70.88 197 SER A O 1
ATOM 1633 N N . PHE A 1 198 ? -7.654 5.375 -9.595 1.00 72.25 198 PHE A N 1
ATOM 1634 C CA . PHE A 1 198 ? -8.417 6.181 -8.643 1.00 72.25 198 PHE A CA 1
ATOM 1635 C C . PHE A 1 198 ? -9.812 5.577 -8.412 1.00 72.25 198 PHE A C 1
ATOM 1637 O O . PHE A 1 198 ? -10.416 5.041 -9.345 1.00 72.25 198 PHE A O 1
ATOM 1644 N N . PRO A 1 199 ? -10.359 5.665 -7.183 1.00 67.38 199 PRO A N 1
ATOM 1645 C CA . PRO A 1 199 ? -11.731 5.255 -6.909 1.00 67.38 199 PRO A CA 1
ATOM 1646 C C . PRO A 1 199 ? -12.720 5.920 -7.877 1.00 67.38 199 PRO A C 1
ATOM 1648 O O . PRO A 1 199 ? -12.693 7.138 -8.059 1.00 67.38 199 PRO A O 1
ATOM 1651 N N . ILE A 1 200 ? -13.624 5.121 -8.453 1.00 60.78 200 ILE A N 1
ATOM 1652 C CA . ILE A 1 200 ? -14.646 5.566 -9.423 1.00 60.78 200 ILE A CA 1
ATOM 1653 C C . ILE A 1 200 ? -15.466 6.739 -8.870 1.00 60.78 200 ILE A C 1
ATOM 1655 O O . ILE A 1 200 ? -15.815 7.656 -9.609 1.00 60.78 200 ILE A O 1
ATOM 1659 N N . ASP A 1 201 ? -15.700 6.744 -7.558 1.00 60.53 201 ASP A N 1
ATOM 1660 C CA . ASP A 1 201 ? -16.453 7.788 -6.866 1.00 60.53 201 ASP A CA 1
ATOM 1661 C C . ASP A 1 201 ? -15.788 9.167 -6.932 1.00 60.53 201 ASP A C 1
ATOM 1663 O O . ASP A 1 201 ? -16.487 10.158 -6.792 1.00 60.53 201 ASP A O 1
ATOM 1667 N N . ILE A 1 202 ? -14.470 9.253 -7.161 1.00 58.09 202 ILE A N 1
ATOM 1668 C CA . ILE A 1 202 ? -13.758 10.522 -7.387 1.00 58.09 202 ILE A CA 1
ATOM 1669 C C . ILE A 1 202 ? -13.858 10.927 -8.860 1.00 58.09 202 ILE A C 1
ATOM 1671 O O . ILE A 1 202 ? -14.082 12.093 -9.162 1.00 58.09 202 ILE A O 1
ATOM 1675 N N . ASN A 1 203 ? -13.761 9.960 -9.777 1.00 51.50 203 ASN A N 1
ATOM 1676 C CA . ASN A 1 203 ? -13.854 10.204 -11.220 1.00 51.50 203 ASN A CA 1
ATOM 1677 C C . ASN A 1 203 ? -15.268 10.635 -11.666 1.00 51.50 203 ASN A C 1
ATOM 1679 O O . ASN A 1 203 ? -15.415 11.251 -12.717 1.00 51.50 203 ASN A O 1
ATOM 1683 N N . ALA A 1 204 ? -16.302 10.324 -10.877 1.00 46.88 204 ALA A N 1
ATOM 1684 C CA . ALA A 1 204 ? -17.685 10.758 -11.095 1.00 46.88 204 ALA A CA 1
ATOM 1685 C C . ALA A 1 204 ? -17.994 12.157 -10.524 1.00 46.88 204 ALA A C 1
ATOM 1687 O O . ALA A 1 204 ? -19.079 12.698 -10.758 1.00 46.88 204 ALA A O 1
ATOM 1688 N N . ILE A 1 205 ? -17.064 12.749 -9.768 1.00 50.28 205 ILE A N 1
ATOM 1689 C CA . ILE A 1 205 ? -17.190 14.122 -9.285 1.00 50.28 205 ILE A CA 1
ATOM 1690 C C . ILE A 1 205 ? -16.751 15.007 -10.443 1.00 50.28 205 ILE A C 1
ATOM 1692 O O . ILE A 1 205 ? -15.565 15.257 -10.631 1.00 50.28 205 ILE A O 1
ATOM 1696 N N . ASN A 1 206 ? -17.722 15.439 -11.249 1.00 34.41 206 ASN A N 1
ATOM 1697 C CA . ASN A 1 206 ? -17.509 16.509 -12.215 1.00 34.41 206 ASN A CA 1
ATOM 1698 C C . ASN A 1 206 ? -16.973 17.731 -11.452 1.00 34.41 206 ASN A C 1
ATOM 1700 O O . ASN A 1 206 ? -17.721 18.361 -10.700 1.00 34.41 206 ASN A O 1
ATOM 1704 N N . VAL A 1 207 ? -15.678 18.004 -11.610 1.00 39.19 207 VAL A N 1
ATOM 1705 C CA . VAL A 1 207 ? -15.044 19.278 -11.249 1.00 39.19 207 VAL A CA 1
ATOM 1706 C C . VAL A 1 207 ? -15.207 20.238 -12.415 1.00 39.19 207 VAL A C 1
ATOM 1708 O O . VAL A 1 207 ? -14.956 19.802 -13.561 1.00 39.19 207 VAL A O 1
#

Radius of gyration: 20.22 Å; chains: 1; bounding box: 45×44×62 Å